Protein AF-A0A939MFM3-F1 (afdb_monomer_lite)

Secondary structure (DSSP, 8-state):
-EEE-TT-EEEE-TT-EEESEEEETT-EEEESSEEES-EEEBSEEEESSEEES-EESSSEEEE-TT-EEESEEE-TT-EEEE-TT-EE--EEE-STT-EEEETTGGG--SEEE---TT-EEEETTS---TTT-EEEEEE-TTSSEEEEEEE-SS-EEEEEEES---GGG-EEEE-SSSSEEEE------PPP-PPP---

Organism: NCBI:txid2823807

Radius of gyration: 17.04 Å; chains: 1; bounding box: 42×27×49 Å

Sequence (199 aa):
MTTVNAGGQQSVYADGTATGTTINAGGVQVDWGAASATIVNGGVQYVYGSATGTTVLSGTQHVQAGGSADDTTIGSGALAFVHAGGTIDDVIFAGPNASLVLAQASAFTGTISGWQDHDSLDLGDILFSDGLTSMAYAQNNDNTGGTLTVSDGTHVATLHLLGQYSAADFALSSDGHGGTLITDPAVAQQAQLAPALHG

InterPro domains:
  IPR012332 Autotransporter, pectate lyase C-like domain superfamily [G3DSA:2.160.20.20] (1-194)
  IPR030930 Adhesin of bacterial autotransporter system [TIGR04415] (2-30)
  IPR030930 Adhesin of bacterial autotransporter system [TIGR04415] (35-59)
  IPR030930 Adhesin of bacterial autotransporter system [TIGR04415] (50-86)

Structure (mmCIF, N/CA/C/O backbone):
data_AF-A0A939MFM3-F1
#
_entry.id   AF-A0A939MFM3-F1
#
loop_
_atom_site.group_PDB
_atom_site.id
_atom_site.type_symbol
_atom_site.label_atom_id
_atom_site.label_alt_id
_atom_site.label_comp_id
_atom_site.label_asym_id
_atom_site.label_entity_id
_atom_site.label_seq_id
_atom_site.pdbx_PDB_ins_code
_atom_site.Cartn_x
_atom_site.Cartn_y
_atom_site.Cartn_z
_atom_site.occupancy
_atom_site.B_iso_or_equiv
_atom_site.auth_seq_id
_atom_site.auth_comp_id
_atom_site.auth_asym_id
_atom_site.auth_atom_id
_atom_site.pdbx_PDB_model_num
ATOM 1 N N . MET A 1 1 ? 5.467 0.197 -23.539 1.00 82.94 1 MET A N 1
ATOM 2 C CA . MET A 1 1 ? 5.136 -1.022 -22.782 1.00 82.94 1 MET A CA 1
ATOM 3 C C . MET A 1 1 ? 6.400 -1.845 -22.643 1.00 82.94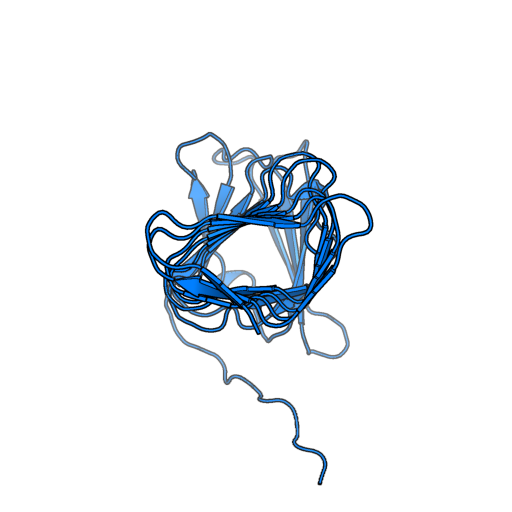 1 MET A C 1
ATOM 5 O O . MET A 1 1 ? 6.948 -2.281 -23.650 1.00 82.94 1 MET A O 1
ATOM 9 N N . THR A 1 2 ? 6.895 -1.963 -21.414 1.00 97.19 2 THR A N 1
ATOM 10 C CA . THR A 1 2 ? 8.103 -2.725 -21.064 1.00 97.19 2 THR A CA 1
ATOM 11 C C . THR A 1 2 ? 7.673 -4.022 -20.393 1.00 97.19 2 THR A C 1
ATOM 13 O O . THR A 1 2 ? 6.701 -4.027 -19.645 1.00 97.19 2 THR A O 1
ATOM 16 N N . THR A 1 3 ? 8.385 -5.121 -20.629 1.00 98.62 3 THR A N 1
ATOM 17 C CA . THR A 1 3 ? 8.160 -6.374 -19.899 1.00 98.62 3 THR A CA 1
ATOM 18 C C . THR A 1 3 ? 9.434 -6.770 -19.175 1.00 98.62 3 THR A C 1
ATOM 20 O O . THR A 1 3 ? 10.478 -6.938 -19.806 1.00 98.62 3 THR A O 1
ATOM 23 N N . VAL A 1 4 ? 9.345 -6.929 -17.857 1.00 98.75 4 VAL A N 1
ATOM 24 C CA . VAL A 1 4 ? 10.452 -7.357 -17.003 1.00 98.75 4 VAL A CA 1
ATOM 25 C C . VAL A 1 4 ? 10.203 -8.802 -16.591 1.00 98.75 4 VAL A C 1
ATOM 27 O O . VAL A 1 4 ? 9.281 -9.094 -15.835 1.00 98.75 4 VAL A O 1
ATOM 30 N N . ASN A 1 5 ? 10.999 -9.718 -17.135 1.00 98.62 5 ASN A N 1
ATOM 31 C CA . ASN A 1 5 ? 10.913 -11.149 -16.839 1.00 98.62 5 ASN A CA 1
ATOM 32 C C . ASN A 1 5 ? 11.892 -11.546 -15.727 1.00 98.62 5 ASN A C 1
ATOM 34 O O . ASN A 1 5 ? 12.682 -10.720 -15.274 1.00 98.62 5 ASN A O 1
ATOM 38 N N . ALA A 1 6 ? 11.861 -12.819 -15.327 1.00 98.56 6 ALA A N 1
ATOM 39 C CA . ALA A 1 6 ? 12.751 -13.387 -14.320 1.00 98.56 6 ALA A CA 1
ATOM 40 C C . ALA A 1 6 ? 14.224 -12.971 -14.507 1.00 98.56 6 ALA A C 1
ATOM 42 O O . ALA A 1 6 ? 14.798 -13.154 -15.582 1.00 98.56 6 ALA A O 1
ATOM 43 N N . GLY A 1 7 ? 14.823 -12.409 -13.453 1.00 98.12 7 GLY A N 1
ATOM 44 C CA . GLY A 1 7 ? 16.205 -11.914 -13.445 1.00 98.12 7 GLY A CA 1
ATOM 45 C C . GLY A 1 7 ? 16.406 -10.554 -14.123 1.00 98.12 7 GLY A C 1
ATOM 46 O O . GLY A 1 7 ? 17.505 -10.006 -14.078 1.00 98.12 7 GLY A O 1
ATOM 47 N N . GLY A 1 8 ? 15.366 -10.000 -14.744 1.00 98.69 8 GLY A N 1
ATOM 48 C CA . GLY A 1 8 ? 15.366 -8.654 -15.295 1.00 98.69 8 GLY A CA 1
ATOM 49 C C . GLY A 1 8 ? 15.094 -7.600 -14.226 1.00 98.69 8 GLY A C 1
ATOM 50 O O . GLY A 1 8 ? 14.320 -7.821 -13.294 1.00 98.69 8 GLY A O 1
ATOM 51 N N . GLN A 1 9 ? 15.689 -6.425 -14.417 1.00 98.75 9 GLN A N 1
ATOM 52 C CA . GLN A 1 9 ? 15.403 -5.238 -13.623 1.00 98.75 9 GLN A CA 1
ATOM 53 C C . GLN A 1 9 ? 15.159 -4.036 -14.538 1.00 98.75 9 GLN A C 1
ATOM 55 O O . GLN A 1 9 ? 15.962 -3.766 -15.433 1.00 98.75 9 GLN A O 1
ATOM 60 N N . GLN A 1 10 ? 14.085 -3.290 -14.286 1.00 98.75 10 GLN A N 1
ATOM 61 C CA . GLN A 1 10 ? 13.906 -1.937 -14.809 1.00 98.75 10 GLN A CA 1
ATOM 62 C C . GLN A 1 10 ? 14.176 -0.927 -13.691 1.00 98.75 10 GLN A C 1
ATOM 64 O O . GLN A 1 10 ? 13.544 -0.979 -12.643 1.00 98.75 10 GLN A O 1
ATOM 69 N N . SER A 1 11 ? 15.087 0.014 -13.929 1.00 98.69 11 SER A N 1
ATOM 70 C CA . SER A 1 11 ? 15.320 1.155 -13.038 1.00 98.69 11 SER A CA 1
ATOM 71 C C . SER A 1 11 ? 14.760 2.420 -13.681 1.00 98.69 11 SER A C 1
ATOM 73 O O . SER A 1 11 ? 15.229 2.825 -14.746 1.00 98.69 11 SER A O 1
ATOM 75 N N . VAL A 1 12 ? 13.776 3.049 -13.045 1.00 98.69 12 VAL A N 1
ATOM 76 C CA . VAL A 1 12 ? 13.248 4.362 -13.430 1.00 98.69 12 VAL A CA 1
ATOM 77 C C . VAL A 1 12 ? 13.911 5.392 -12.528 1.00 98.69 12 VAL A C 1
ATOM 79 O O . VAL A 1 12 ? 13.536 5.557 -11.372 1.00 98.69 12 VAL A O 1
ATOM 82 N N . TYR A 1 13 ? 14.964 6.035 -13.026 1.00 98.44 13 TYR A N 1
ATOM 83 C CA . TYR A 1 13 ? 15.698 7.048 -12.264 1.00 98.44 13 TYR A CA 1
ATOM 84 C C . TYR A 1 13 ? 14.868 8.320 -12.051 1.00 98.44 13 TYR A C 1
ATOM 86 O O . TYR A 1 13 ? 13.839 8.502 -12.699 1.00 98.44 13 TYR A O 1
ATOM 94 N N . ALA A 1 14 ? 15.335 9.194 -11.153 1.00 96.81 14 ALA A N 1
ATOM 95 C CA . ALA A 1 14 ? 14.746 10.514 -10.934 1.00 96.81 14 ALA A CA 1
ATOM 96 C C . ALA A 1 14 ? 14.523 11.250 -12.269 1.00 96.81 14 ALA A C 1
ATOM 98 O O . ALA A 1 14 ? 15.325 11.113 -13.196 1.00 96.81 14 ALA A O 1
ATOM 99 N N . ASP A 1 15 ? 13.402 11.966 -12.370 1.00 95.88 15 ASP A N 1
ATOM 100 C CA . ASP A 1 15 ? 12.884 12.615 -13.589 1.00 95.88 15 ASP A CA 1
ATOM 101 C C . ASP A 1 15 ? 12.526 11.664 -14.752 1.00 95.88 15 ASP A C 1
ATOM 103 O O . ASP A 1 15 ? 11.997 12.091 -15.779 1.00 95.88 15 ASP A O 1
ATOM 107 N N . GLY A 1 16 ? 12.774 10.361 -14.604 1.00 98.31 16 GLY A N 1
ATOM 108 C CA . GLY A 1 16 ? 12.349 9.330 -15.538 1.00 98.31 16 GLY A CA 1
ATOM 109 C C . GLY A 1 16 ? 10.863 9.000 -15.406 1.00 98.31 16 GLY A C 1
ATOM 110 O O . GLY A 1 16 ? 10.253 9.164 -14.348 1.00 98.31 16 GLY A O 1
ATOM 111 N N . THR A 1 17 ? 10.279 8.487 -16.491 1.00 98.44 17 THR A N 1
ATOM 112 C CA . THR A 1 17 ? 8.897 7.995 -16.504 1.00 98.44 17 THR A CA 1
ATOM 113 C C . THR A 1 17 ? 8.810 6.623 -17.162 1.00 98.44 17 THR A C 1
ATOM 115 O O . THR A 1 17 ? 9.307 6.431 -18.274 1.00 98.44 17 THR A O 1
ATOM 118 N N . ALA A 1 18 ? 8.151 5.677 -16.495 1.00 98.62 18 ALA A N 1
ATOM 119 C CA . ALA A 1 18 ? 7.722 4.411 -17.080 1.00 98.62 18 ALA A CA 1
ATOM 120 C C . ALA A 1 18 ? 6.192 4.345 -17.156 1.00 98.62 18 ALA A C 1
ATOM 122 O O 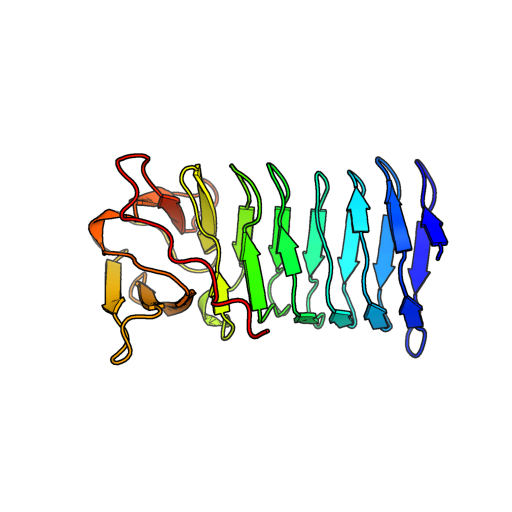. ALA A 1 18 ? 5.490 4.730 -16.222 1.00 98.62 18 ALA A O 1
ATOM 123 N N . THR A 1 19 ? 5.673 3.824 -18.267 1.00 98.56 19 THR A N 1
ATOM 124 C CA . THR A 1 19 ? 4.230 3.668 -18.477 1.00 98.56 19 THR A CA 1
ATOM 125 C C . THR A 1 19 ? 3.926 2.292 -19.044 1.00 98.56 19 THR A C 1
ATOM 127 O O . THR A 1 19 ? 4.516 1.876 -20.052 1.00 98.56 19 THR A O 1
ATOM 130 N N . GLY A 1 20 ? 2.981 1.595 -18.413 1.00 98.31 20 GLY A N 1
ATOM 131 C CA . GLY A 1 20 ? 2.530 0.282 -18.859 1.00 98.31 20 GLY A CA 1
ATOM 132 C C . GLY A 1 20 ? 3.639 -0.763 -18.784 1.00 98.31 20 GLY A C 1
ATOM 133 O O . GLY A 1 20 ? 3.859 -1.488 -19.758 1.00 98.31 20 GLY A O 1
ATOM 134 N N . THR A 1 21 ? 4.411 -0.791 -17.693 1.00 98.81 21 THR A N 1
ATOM 135 C CA . THR A 1 21 ? 5.345 -1.897 -17.461 1.00 98.81 21 THR A CA 1
ATOM 136 C C . THR A 1 21 ? 4.583 -3.112 -16.946 1.00 98.81 21 THR A C 1
ATOM 138 O O . THR A 1 21 ? 3.773 -3.002 -16.035 1.00 98.81 21 THR A O 1
ATOM 141 N N . THR A 1 22 ? 4.879 -4.291 -17.486 1.00 98.81 22 THR A N 1
ATOM 142 C CA . THR A 1 22 ? 4.482 -5.573 -16.898 1.00 98.81 22 THR A CA 1
ATOM 143 C C . THR A 1 22 ? 5.689 -6.226 -16.235 1.00 98.81 22 THR A C 1
ATOM 145 O O . THR A 1 22 ? 6.680 -6.526 -16.903 1.00 98.81 22 THR A O 1
ATOM 148 N N . ILE A 1 23 ? 5.600 -6.471 -14.932 1.00 98.88 23 ILE A N 1
ATOM 149 C CA . ILE A 1 23 ? 6.633 -7.127 -14.131 1.00 98.88 23 ILE A CA 1
ATOM 150 C C . ILE A 1 23 ? 6.178 -8.560 -13.863 1.00 98.88 23 ILE A C 1
ATOM 152 O O . ILE A 1 23 ? 5.289 -8.795 -13.047 1.00 98.88 23 ILE A O 1
ATOM 156 N N . ASN A 1 24 ? 6.759 -9.521 -14.572 1.00 98.75 24 ASN A N 1
ATOM 157 C CA . ASN A 1 24 ? 6.443 -10.936 -14.398 1.00 98.75 24 ASN A CA 1
ATOM 158 C C . ASN A 1 24 ? 7.211 -11.536 -13.212 1.00 98.75 24 ASN A C 1
ATOM 160 O O . ASN A 1 24 ? 8.148 -10.930 -12.691 1.00 98.75 24 ASN A O 1
ATOM 164 N N . ALA A 1 25 ? 6.845 -12.758 -12.822 1.00 98.69 25 ALA A N 1
ATOM 165 C CA . ALA A 1 25 ? 7.508 -13.508 -11.761 1.00 98.69 25 ALA A CA 1
ATOM 166 C C . ALA A 1 25 ? 9.044 -13.492 -11.875 1.00 98.69 25 ALA A C 1
ATOM 168 O O . ALA A 1 25 ? 9.618 -13.819 -12.917 1.00 98.69 25 ALA A O 1
ATOM 169 N N . GLY A 1 26 ? 9.699 -13.090 -10.782 1.00 98.25 26 GLY A N 1
ATOM 170 C CA . GLY A 1 26 ? 11.154 -12.931 -10.687 1.00 98.25 26 GLY A CA 1
ATOM 171 C C . GLY A 1 26 ? 11.729 -11.675 -11.360 1.00 98.25 26 GLY A C 1
ATOM 172 O O . GLY A 1 26 ? 12.948 -11.512 -11.363 1.00 98.25 26 GLY A O 1
ATOM 173 N N . GLY A 1 27 ? 10.895 -10.831 -11.969 1.00 98.88 27 GLY A N 1
ATOM 174 C CA . GLY A 1 27 ? 11.270 -9.510 -12.466 1.00 98.88 27 GLY A CA 1
ATOM 175 C C . GLY A 1 27 ? 11.126 -8.437 -11.387 1.00 98.88 27 GLY A C 1
ATOM 176 O O . GLY A 1 27 ? 10.313 -8.572 -10.467 1.00 98.88 27 GLY A O 1
ATOM 177 N N . VAL A 1 28 ? 11.904 -7.362 -11.516 1.00 98.94 28 VAL A N 1
ATOM 178 C CA . VAL A 1 28 ? 11.903 -6.242 -10.564 1.00 98.94 28 VAL A CA 1
ATOM 179 C C . VAL A 1 28 ? 11.815 -4.901 -11.288 1.00 98.94 28 VAL A C 1
ATOM 181 O O . VAL A 1 28 ? 12.522 -4.663 -12.266 1.00 98.94 28 VAL A O 1
ATOM 184 N N . GLN A 1 29 ? 10.996 -3.990 -10.778 1.00 98.88 29 GLN A N 1
ATOM 185 C CA . GLN A 1 29 ? 11.041 -2.574 -11.142 1.00 98.88 29 GLN A CA 1
ATOM 186 C C . GLN A 1 29 ? 11.384 -1.735 -9.913 1.00 98.88 29 GLN A C 1
ATOM 188 O O . GLN A 1 29 ? 10.874 -1.998 -8.825 1.00 98.88 29 GLN A O 1
ATOM 193 N N . VAL A 1 30 ? 12.247 -0.735 -10.086 1.00 98.88 30 VAL A N 1
ATOM 194 C CA . VAL A 1 30 ? 12.594 0.235 -9.043 1.00 98.88 30 VAL A CA 1
ATOM 195 C C . VAL A 1 30 ? 12.349 1.646 -9.558 1.00 98.88 30 VAL A C 1
ATOM 197 O O . VAL A 1 30 ? 12.988 2.076 -10.520 1.00 98.88 30 VAL A O 1
ATOM 200 N N . ASP A 1 31 ? 11.445 2.359 -8.896 1.00 98.81 31 ASP A N 1
ATOM 201 C CA . ASP A 1 31 ? 10.937 3.661 -9.305 1.00 98.81 31 ASP A CA 1
ATOM 202 C C . ASP A 1 31 ? 11.470 4.755 -8.381 1.00 98.81 31 ASP A C 1
ATOM 204 O O . ASP A 1 31 ? 10.893 5.016 -7.333 1.00 98.81 31 ASP A O 1
ATOM 208 N N . TRP A 1 32 ? 12.576 5.403 -8.753 1.00 98.75 32 TRP A N 1
ATOM 209 C CA . TRP A 1 32 ? 12.999 6.685 -8.166 1.00 98.75 32 TRP A CA 1
ATOM 210 C C . TRP A 1 32 ? 12.356 7.886 -8.874 1.00 98.75 32 TRP A C 1
ATOM 212 O O . TRP A 1 32 ? 12.294 8.972 -8.305 1.00 98.75 32 TRP A O 1
ATOM 222 N N . GLY A 1 33 ? 11.922 7.700 -10.123 1.00 98.69 33 GLY A N 1
ATOM 223 C CA . GLY A 1 33 ? 11.088 8.635 -10.877 1.00 98.69 33 GLY A CA 1
ATOM 224 C C . GLY A 1 33 ? 9.601 8.294 -10.762 1.00 98.69 33 GLY A C 1
ATOM 225 O O . GLY A 1 33 ? 9.137 7.863 -9.707 1.00 98.69 33 GLY A O 1
ATOM 226 N N . ALA A 1 34 ? 8.867 8.474 -11.860 1.00 98.75 34 ALA A N 1
ATOM 227 C CA . ALA A 1 34 ? 7.434 8.199 -11.934 1.00 98.75 34 ALA A CA 1
ATOM 228 C C . ALA A 1 34 ? 7.131 6.906 -12.708 1.00 98.75 34 ALA A C 1
ATOM 230 O O . ALA A 1 34 ? 7.631 6.694 -13.816 1.00 98.75 34 ALA A O 1
ATOM 231 N N . ALA A 1 35 ? 6.247 6.071 -12.174 1.00 98.88 35 ALA A N 1
ATOM 232 C CA . ALA A 1 35 ? 5.663 4.932 -12.872 1.00 98.88 35 ALA A CA 1
ATOM 233 C C . ALA A 1 35 ? 4.144 5.083 -12.984 1.00 98.88 35 ALA A C 1
ATOM 235 O O . ALA A 1 35 ? 3.491 5.622 -12.097 1.00 98.88 35 ALA A O 1
ATOM 236 N N . SER A 1 36 ? 3.570 4.604 -14.084 1.00 98.69 36 SER A N 1
ATOM 237 C CA . SER A 1 36 ? 2.126 4.659 -14.325 1.00 98.69 36 SER A CA 1
ATOM 238 C C . SER A 1 36 ? 1.632 3.383 -14.992 1.00 98.69 36 SER A C 1
ATOM 240 O O . SER A 1 36 ? 2.304 2.833 -15.874 1.00 98.69 36 SER A O 1
ATOM 242 N N . ALA A 1 37 ? 0.445 2.925 -14.594 1.00 98.62 37 ALA A N 1
ATOM 243 C CA . ALA A 1 37 ? -0.200 1.734 -15.149 1.00 98.62 37 ALA A CA 1
ATOM 244 C C . ALA A 1 37 ? 0.706 0.483 -15.111 1.00 98.62 37 ALA A C 1
ATOM 246 O O . ALA A 1 37 ? 0.749 -0.304 -16.061 1.00 98.62 37 ALA A O 1
ATOM 247 N N . THR A 1 38 ? 1.490 0.326 -14.040 1.00 98.88 38 THR A N 1
ATOM 248 C CA . THR A 1 38 ? 2.339 -0.854 -13.838 1.00 98.88 38 THR A CA 1
ATOM 249 C C . THR A 1 38 ? 1.470 -2.063 -13.495 1.00 98.88 38 THR A C 1
ATOM 251 O O . THR A 1 38 ? 0.598 -1.984 -12.636 1.00 98.88 38 THR A O 1
ATOM 254 N N . ILE A 1 39 ? 1.736 -3.206 -14.125 1.00 98.88 39 ILE A N 1
ATOM 255 C CA . ILE A 1 39 ? 1.121 -4.495 -13.802 1.00 98.88 39 ILE A CA 1
ATOM 256 C C . ILE A 1 39 ? 2.171 -5.372 -13.122 1.00 98.88 39 ILE A C 1
ATOM 258 O O . ILE A 1 39 ? 3.149 -5.775 -13.755 1.00 98.88 39 ILE A O 1
ATOM 262 N N . VAL A 1 40 ? 1.958 -5.709 -11.852 1.00 98.88 40 VAL A N 1
ATOM 263 C CA . VAL A 1 40 ? 2.837 -6.587 -11.069 1.00 98.88 40 VAL A CA 1
ATOM 264 C C . VAL A 1 40 ? 2.268 -8.011 -11.071 1.00 98.88 40 VAL A C 1
ATOM 266 O O . VAL A 1 40 ? 1.440 -8.387 -10.241 1.00 98.88 40 VAL A O 1
ATOM 269 N N . ASN A 1 41 ? 2.701 -8.819 -12.035 1.00 98.44 41 ASN A N 1
ATOM 270 C CA . ASN A 1 41 ? 2.236 -10.186 -12.278 1.00 98.44 41 ASN A CA 1
ATOM 271 C C . ASN A 1 41 ? 3.219 -11.226 -11.706 1.00 98.44 41 ASN A C 1
ATOM 273 O O . ASN A 1 41 ? 3.947 -11.900 -12.439 1.00 98.44 41 ASN A O 1
ATOM 277 N N . GLY A 1 42 ? 3.294 -11.299 -10.376 1.00 98.19 42 GLY A N 1
ATOM 278 C CA . GLY A 1 42 ? 4.205 -12.191 -9.646 1.00 98.19 42 GLY A CA 1
ATOM 279 C C . GLY A 1 42 ? 5.609 -11.624 -9.425 1.00 98.19 42 GLY A C 1
ATOM 280 O O . GLY A 1 42 ? 6.428 -12.255 -8.759 1.00 98.19 42 GLY A O 1
ATOM 281 N N . GLY A 1 43 ? 5.913 -10.463 -10.011 1.00 98.75 43 GLY A N 1
ATOM 282 C CA . GLY A 1 43 ? 7.156 -9.729 -9.782 1.00 98.75 43 GLY A CA 1
ATOM 283 C C . GLY A 1 43 ? 7.092 -8.793 -8.575 1.00 98.75 43 GLY A C 1
ATOM 284 O O . GLY A 1 43 ? 6.191 -8.887 -7.738 1.00 98.75 43 GLY A O 1
ATOM 285 N N . VAL A 1 44 ? 8.045 -7.860 -8.513 1.00 98.94 44 VAL A N 1
ATOM 286 C CA . VAL A 1 44 ? 8.123 -6.855 -7.443 1.00 98.94 44 VAL A CA 1
ATOM 287 C C . VAL A 1 44 ? 8.308 -5.453 -8.015 1.00 98.94 44 VAL A C 1
ATOM 289 O O . VAL A 1 44 ? 9.169 -5.234 -8.868 1.00 98.94 44 VAL A O 1
ATOM 292 N N . GLN A 1 45 ? 7.531 -4.497 -7.511 1.00 98.94 45 GLN A N 1
ATOM 293 C CA . GLN A 1 45 ? 7.743 -3.068 -7.730 1.00 98.94 45 GLN A CA 1
ATOM 294 C C . GLN A 1 45 ? 8.219 -2.414 -6.427 1.00 98.94 45 GLN A C 1
ATOM 296 O O . GLN A 1 45 ? 7.571 -2.565 -5.394 1.00 98.94 45 GLN A O 1
ATOM 301 N N . TYR A 1 46 ? 9.317 -1.660 -6.475 1.00 98.94 46 TYR A N 1
ATOM 302 C CA . TYR A 1 46 ? 9.780 -0.796 -5.387 1.00 98.94 46 TYR A CA 1
ATOM 303 C C . TYR A 1 46 ? 9.570 0.668 -5.764 1.00 98.94 46 TYR A C 1
ATOM 305 O O . TYR A 1 46 ? 10.191 1.150 -6.708 1.00 98.94 46 TYR A O 1
ATOM 313 N N . VAL A 1 47 ? 8.738 1.383 -5.012 1.00 98.94 47 VAL A N 1
ATOM 314 C CA . VAL A 1 47 ? 8.387 2.784 -5.264 1.00 98.94 47 VAL A CA 1
ATOM 315 C C . VAL A 1 47 ? 9.117 3.678 -4.265 1.00 98.94 47 VAL A C 1
ATOM 317 O O . VAL A 1 47 ? 8.766 3.705 -3.090 1.00 98.94 47 VAL A O 1
ATOM 320 N N . TYR A 1 48 ? 10.139 4.394 -4.731 1.00 98.81 48 TYR A N 1
ATOM 321 C CA . TYR A 1 48 ? 10.859 5.437 -3.985 1.00 98.81 48 TYR A CA 1
ATOM 322 C C . TYR A 1 48 ? 10.446 6.856 -4.412 1.00 98.81 48 TYR A C 1
ATOM 324 O O . TYR A 1 48 ? 10.612 7.792 -3.638 1.00 98.81 48 TYR A O 1
ATOM 332 N N . GLY A 1 49 ? 9.963 7.012 -5.647 1.00 98.81 49 GLY A N 1
ATOM 333 C CA . GLY A 1 49 ? 9.385 8.230 -6.209 1.00 98.81 49 GLY A CA 1
ATOM 334 C C . GLY A 1 49 ? 7.862 8.149 -6.199 1.00 98.81 49 GLY A C 1
ATOM 335 O O . GLY A 1 49 ? 7.254 8.136 -5.131 1.00 98.81 49 GLY A O 1
ATOM 336 N N . SER A 1 50 ? 7.236 8.064 -7.375 1.00 98.81 50 SER A N 1
ATOM 337 C CA . SER A 1 50 ? 5.779 7.937 -7.487 1.00 98.81 50 SER A CA 1
ATOM 338 C C . SER A 1 50 ? 5.330 6.769 -8.362 1.00 98.81 50 SER A C 1
ATOM 340 O O . SER A 1 50 ? 5.969 6.441 -9.364 1.00 98.81 50 SER A O 1
ATOM 342 N N . ALA A 1 51 ? 4.201 6.158 -8.006 1.00 98.88 51 ALA A N 1
ATOM 343 C CA . ALA A 1 51 ? 3.521 5.162 -8.824 1.00 98.88 51 ALA A CA 1
ATOM 344 C C . ALA A 1 51 ? 2.012 5.427 -8.854 1.00 98.88 51 ALA A C 1
ATOM 346 O O . ALA A 1 51 ? 1.393 5.510 -7.802 1.00 98.88 51 ALA A O 1
ATOM 347 N N . THR A 1 52 ? 1.413 5.518 -10.042 1.00 98.88 52 THR A N 1
ATOM 348 C CA . THR A 1 52 ? -0.037 5.721 -10.196 1.00 98.88 52 THR A CA 1
ATOM 349 C C . THR A 1 52 ? -0.690 4.578 -10.971 1.00 98.88 52 THR A C 1
ATOM 351 O O . THR A 1 52 ? -0.135 4.077 -11.958 1.00 98.88 52 THR A O 1
ATOM 354 N N . GLY A 1 53 ? -1.869 4.135 -10.535 1.00 98.69 53 GLY A N 1
ATOM 355 C CA . GLY A 1 53 ? -2.644 3.106 -11.232 1.00 98.69 53 GLY A CA 1
ATOM 356 C C . GLY A 1 53 ? -1.942 1.747 -11.274 1.00 98.69 53 GLY A C 1
ATOM 357 O O . GLY A 1 53 ? -1.977 1.059 -12.299 1.00 98.69 53 GLY A O 1
ATOM 358 N N . THR A 1 54 ? -1.215 1.378 -10.215 1.00 98.88 54 THR A N 1
ATOM 359 C CA . THR A 1 54 ? -0.539 0.073 -10.176 1.00 98.88 54 THR A CA 1
ATOM 360 C C . THR A 1 54 ? -1.560 -1.032 -9.941 1.00 98.88 54 THR A C 1
ATOM 362 O O . THR A 1 54 ? -2.326 -0.987 -8.989 1.00 98.88 54 THR A O 1
ATOM 365 N N . THR A 1 55 ? -1.537 -2.074 -10.770 1.00 98.88 55 THR A N 1
ATOM 366 C CA . THR A 1 55 ? -2.314 -3.301 -10.555 1.00 98.88 55 THR A CA 1
ATOM 367 C C . THR A 1 55 ? -1.390 -4.426 -10.097 1.00 98.88 55 THR A C 1
ATOM 369 O O . THR A 1 55 ? -0.561 -4.912 -10.869 1.00 98.88 55 THR A O 1
ATOM 372 N N . VAL A 1 56 ? -1.533 -4.875 -8.852 1.00 98.81 56 VAL A N 1
ATOM 373 C CA . VAL A 1 56 ? -0.780 -5.996 -8.279 1.00 98.81 56 VAL A CA 1
ATOM 374 C C . VAL A 1 56 ? -1.623 -7.263 -8.390 1.00 98.81 56 VAL A C 1
ATOM 376 O O . VAL A 1 56 ? -2.640 -7.372 -7.728 1.00 98.81 56 VAL A O 1
ATOM 379 N N . LEU A 1 57 ? -1.240 -8.227 -9.232 1.00 96.44 57 LEU A N 1
ATOM 380 C CA . LEU A 1 57 ? -2.047 -9.436 -9.469 1.00 96.44 57 LEU A CA 1
ATOM 381 C C . LEU A 1 57 ? -1.672 -10.597 -8.546 1.00 96.44 57 LEU A C 1
ATOM 383 O O . LEU A 1 57 ? -2.534 -11.162 -7.892 1.00 96.44 57 LEU A O 1
ATOM 387 N N . SER A 1 58 ? -0.393 -10.964 -8.523 1.00 93.31 58 SER A N 1
ATOM 388 C CA . SER A 1 58 ? 0.146 -12.097 -7.747 1.00 93.31 58 SER A CA 1
ATOM 389 C C . SER A 1 58 ? 1.548 -11.812 -7.199 1.00 93.31 58 SER A C 1
ATOM 391 O O . SER A 1 58 ? 2.293 -12.724 -6.850 1.00 93.31 58 SER A O 1
ATOM 393 N N . GLY A 1 59 ? 1.940 -10.535 -7.205 1.00 97.88 59 GLY A N 1
ATOM 394 C CA . GLY A 1 59 ? 3.251 -10.063 -6.773 1.00 97.88 59 GLY A CA 1
ATOM 395 C C . GLY A 1 59 ? 3.144 -9.070 -5.626 1.00 97.88 59 GLY A C 1
ATOM 396 O O . GLY A 1 59 ? 2.211 -9.122 -4.822 1.00 97.88 59 GLY A O 1
ATOM 397 N N . THR A 1 60 ? 4.106 -8.152 -5.558 1.00 98.88 60 THR A N 1
ATOM 398 C CA . THR A 1 60 ? 4.167 -7.184 -4.461 1.00 98.88 60 THR A CA 1
ATOM 399 C C . THR A 1 60 ? 4.540 -5.790 -4.940 1.00 98.88 60 THR A C 1
ATOM 401 O O . THR A 1 60 ? 5.507 -5.615 -5.684 1.00 98.88 60 THR A O 1
ATOM 404 N N . GLN A 1 61 ? 3.795 -4.792 -4.471 1.00 98.94 61 GLN A N 1
ATOM 405 C CA . GLN A 1 61 ? 4.222 -3.397 -4.499 1.00 98.94 61 GLN A CA 1
ATOM 406 C C . GLN A 1 61 ? 4.770 -3.024 -3.119 1.00 98.94 61 GLN A C 1
ATOM 408 O O . GLN A 1 61 ? 4.075 -3.149 -2.115 1.00 98.94 61 GLN A O 1
ATOM 413 N N . HIS A 1 62 ? 6.007 -2.541 -3.069 1.00 98.94 62 HIS A N 1
ATOM 414 C CA . HIS A 1 62 ? 6.583 -1.925 -1.882 1.00 98.94 62 HIS A CA 1
ATOM 415 C C . HIS A 1 62 ? 6.679 -0.417 -2.075 1.00 98.94 62 HIS A C 1
ATOM 417 O O . HIS A 1 62 ? 7.489 0.047 -2.878 1.00 98.94 62 HIS A O 1
ATOM 423 N N . VAL A 1 63 ? 5.924 0.344 -1.293 1.00 98.88 63 VAL A N 1
ATOM 424 C CA . VAL A 1 63 ? 6.067 1.799 -1.221 1.00 98.88 63 VAL A CA 1
ATOM 425 C C . VAL A 1 63 ? 7.066 2.124 -0.123 1.00 98.88 63 VAL A C 1
ATOM 427 O O . VAL A 1 63 ? 6.835 1.843 1.051 1.00 98.88 63 VAL A O 1
ATOM 430 N N . GLN A 1 64 ? 8.230 2.618 -0.521 1.00 98.81 64 GLN A N 1
ATOM 431 C CA . GLN A 1 64 ? 9.367 2.865 0.359 1.00 98.81 64 GLN A CA 1
ATOM 432 C C . GLN A 1 64 ? 9.240 4.227 1.048 1.00 98.81 64 GLN A C 1
ATOM 434 O O . GLN A 1 64 ? 8.405 5.049 0.679 1.00 98.81 64 GLN A O 1
ATOM 439 N N . ALA A 1 65 ? 10.097 4.488 2.036 1.00 98.50 65 ALA A N 1
ATOM 440 C CA . ALA A 1 65 ? 10.160 5.794 2.686 1.00 98.50 65 ALA A CA 1
ATOM 441 C C . ALA A 1 65 ? 10.380 6.921 1.657 1.00 98.50 65 ALA A C 1
ATOM 443 O O . ALA A 1 65 ? 11.325 6.864 0.868 1.00 98.50 65 ALA A O 1
ATOM 444 N N . GLY A 1 66 ? 9.517 7.941 1.678 1.00 98.06 66 GLY A N 1
ATOM 445 C CA . GLY A 1 66 ? 9.506 9.047 0.715 1.00 98.06 66 GLY A CA 1
ATOM 446 C C . GLY A 1 66 ? 8.801 8.744 -0.612 1.00 98.06 66 GLY A C 1
ATOM 447 O O . GLY A 1 66 ? 8.569 9.674 -1.382 1.00 98.06 66 GLY A O 1
ATOM 448 N N . GLY A 1 67 ? 8.442 7.483 -0.866 1.00 98.75 67 GLY A N 1
ATOM 449 C CA . GLY A 1 67 ? 7.661 7.078 -2.026 1.00 98.75 67 GLY A CA 1
ATOM 450 C C . GLY A 1 67 ? 6.163 7.297 -1.819 1.00 98.75 67 GLY A C 1
ATOM 451 O O . GLY A 1 67 ? 5.661 7.194 -0.698 1.00 98.75 67 GLY A O 1
ATOM 452 N N . SER A 1 68 ? 5.453 7.556 -2.916 1.00 98.81 68 SER A N 1
ATOM 453 C CA . SER A 1 68 ? 3.996 7.694 -2.931 1.00 98.81 68 SER A CA 1
ATOM 454 C C . SER A 1 68 ? 3.365 6.797 -3.992 1.00 98.81 68 SER A C 1
ATOM 456 O O . SER A 1 68 ? 3.796 6.801 -5.149 1.00 98.81 68 SER A O 1
ATOM 458 N N . ALA A 1 69 ? 2.347 6.035 -3.608 1.00 98.88 69 ALA A N 1
ATOM 459 C CA . ALA A 1 69 ? 1.501 5.298 -4.534 1.00 98.88 69 ALA A CA 1
ATOM 460 C C . ALA A 1 69 ? 0.069 5.834 -4.509 1.00 98.88 69 ALA A C 1
ATOM 462 O O . ALA A 1 69 ? -0.439 6.236 -3.466 1.00 98.88 69 ALA A O 1
ATOM 463 N N . ASP A 1 70 ? -0.571 5.813 -5.668 1.00 98.69 70 ASP A N 1
ATOM 464 C CA . ASP A 1 70 ? -1.945 6.259 -5.852 1.00 98.69 70 ASP A CA 1
ATOM 465 C C . ASP A 1 70 ? -2.671 5.322 -6.825 1.00 98.69 70 ASP A C 1
ATOM 467 O O . ASP A 1 70 ? -2.042 4.749 -7.728 1.00 98.69 70 ASP A O 1
ATOM 471 N N . ASP A 1 71 ? -3.977 5.146 -6.637 1.00 98.44 71 ASP A N 1
ATOM 472 C CA . ASP A 1 71 ? -4.819 4.209 -7.390 1.00 98.44 71 ASP A CA 1
ATOM 473 C C . ASP A 1 71 ? -4.247 2.773 -7.453 1.00 98.44 71 ASP A C 1
ATOM 475 O O . ASP A 1 71 ? -4.158 2.147 -8.520 1.00 98.44 71 ASP A O 1
ATOM 479 N N . THR A 1 72 ? -3.813 2.215 -6.320 1.00 98.88 72 THR A N 1
ATOM 480 C CA . THR A 1 72 ? -3.299 0.838 -6.288 1.00 98.88 72 THR A CA 1
ATOM 481 C C . THR A 1 72 ? -4.447 -0.170 -6.223 1.00 98.88 72 THR A C 1
ATOM 483 O O . THR A 1 72 ? -5.221 -0.216 -5.272 1.00 98.88 72 THR A O 1
ATOM 486 N N . THR A 1 73 ? -4.514 -1.065 -7.207 1.00 98.75 73 THR A N 1
ATOM 487 C CA . THR A 1 73 ? -5.426 -2.216 -7.218 1.00 98.75 73 THR A CA 1
ATOM 488 C C . THR A 1 73 ? -4.688 -3.485 -6.795 1.00 98.75 73 THR A C 1
ATOM 490 O O . THR A 1 73 ? -3.694 -3.857 -7.420 1.00 98.75 73 THR A O 1
ATOM 493 N N . ILE A 1 74 ? -5.181 -4.184 -5.774 1.00 98.56 74 ILE A N 1
ATOM 494 C CA . ILE A 1 74 ? -4.577 -5.392 -5.201 1.00 98.56 74 ILE A CA 1
ATOM 495 C C . ILE A 1 74 ? -5.481 -6.587 -5.512 1.00 98.56 74 ILE A C 1
ATOM 497 O O . ILE A 1 74 ? -6.624 -6.668 -5.071 1.00 98.56 74 ILE A O 1
ATOM 501 N N . GLY A 1 75 ? -4.975 -7.500 -6.330 1.00 97.44 75 GLY A N 1
ATOM 502 C CA . GLY A 1 75 ? -5.648 -8.721 -6.749 1.00 97.44 75 GLY A CA 1
ATOM 503 C C . GLY A 1 75 ? -5.529 -9.858 -5.736 1.00 97.44 75 GLY A C 1
ATOM 504 O O . GLY A 1 75 ? -5.005 -9.711 -4.635 1.00 97.44 75 GLY A O 1
ATOM 505 N N . SER A 1 76 ? -6.017 -11.031 -6.137 1.00 95.06 76 SER A N 1
ATOM 506 C CA . SER A 1 76 ? -6.106 -12.189 -5.247 1.00 95.06 76 SER A CA 1
ATOM 507 C C . SER A 1 76 ? -4.738 -12.676 -4.768 1.00 95.06 76 SER A C 1
ATOM 509 O O . SER A 1 76 ? -3.884 -13.039 -5.578 1.00 95.06 76 SER A O 1
ATOM 511 N N . GLY A 1 77 ? -4.547 -12.724 -3.447 1.00 95.06 77 GLY A N 1
ATOM 512 C CA . GLY A 1 77 ? -3.289 -13.150 -2.827 1.00 95.06 77 GLY A CA 1
ATOM 513 C C . GLY A 1 77 ? -2.120 -12.182 -3.036 1.00 95.06 77 GLY A C 1
ATOM 514 O O . GLY A 1 77 ? -0.982 -12.534 -2.723 1.00 95.06 77 GLY A O 1
ATOM 515 N N . ALA A 1 78 ? -2.366 -11.001 -3.609 1.00 98.19 78 ALA A N 1
ATOM 516 C CA . ALA A 1 78 ? -1.350 -9.983 -3.822 1.00 98.19 78 ALA A CA 1
ATOM 517 C C . ALA A 1 78 ? -1.165 -9.097 -2.588 1.00 98.19 78 ALA A C 1
ATOM 519 O O . ALA A 1 78 ? -2.033 -9.001 -1.721 1.00 98.19 78 ALA A O 1
ATOM 520 N N . LEU A 1 79 ? -0.022 -8.411 -2.552 1.00 98.50 79 LEU A N 1
ATOM 521 C CA . LEU A 1 79 ? 0.370 -7.555 -1.440 1.00 98.50 79 LEU A CA 1
ATOM 522 C C . LEU A 1 79 ? 0.741 -6.150 -1.921 1.00 98.50 79 LEU A C 1
ATOM 524 O O . LEU A 1 79 ? 1.595 -5.988 -2.798 1.00 98.50 79 LEU A O 1
ATOM 528 N N . ALA A 1 80 ? 0.178 -5.134 -1.275 1.00 98.81 80 ALA A N 1
ATOM 529 C CA . ALA A 1 80 ? 0.786 -3.810 -1.209 1.00 98.81 80 ALA A CA 1
ATOM 530 C C . ALA A 1 80 ? 1.334 -3.588 0.203 1.00 98.81 80 ALA A C 1
ATOM 532 O O . ALA A 1 80 ? 0.630 -3.772 1.192 1.00 98.81 80 ALA A O 1
ATOM 533 N N . PHE A 1 81 ? 2.600 -3.200 0.302 1.00 98.81 81 PHE A N 1
ATOM 534 C CA . PHE A 1 81 ? 3.262 -2.935 1.572 1.00 98.81 81 PHE A CA 1
ATOM 535 C C . PHE A 1 81 ? 3.809 -1.513 1.567 1.00 98.81 81 PHE A C 1
ATOM 537 O O . PHE A 1 81 ? 4.727 -1.193 0.805 1.00 98.81 81 PHE A O 1
ATOM 544 N N . VAL A 1 82 ? 3.297 -0.680 2.464 1.00 98.88 82 VAL A N 1
ATOM 545 C CA . VAL A 1 82 ? 3.763 0.688 2.679 1.00 98.88 82 VAL A CA 1
ATOM 546 C C . VAL A 1 82 ? 4.678 0.713 3.891 1.00 98.88 82 VAL A C 1
ATOM 548 O O . VAL A 1 82 ? 4.264 0.464 5.023 1.00 98.88 82 VAL A O 1
ATOM 551 N N . HIS A 1 83 ? 5.953 0.994 3.642 1.00 98.69 83 HIS A N 1
ATOM 552 C CA . HIS A 1 83 ? 6.967 1.123 4.681 1.00 98.69 83 HIS A CA 1
ATOM 553 C C . HIS A 1 83 ? 6.802 2.438 5.442 1.00 98.69 83 HIS A C 1
ATOM 555 O O . HIS A 1 83 ? 6.196 3.391 4.952 1.00 98.69 83 HIS A O 1
ATOM 561 N N . ALA A 1 84 ? 7.389 2.517 6.637 1.00 98.12 84 ALA A N 1
ATOM 562 C CA . ALA A 1 84 ? 7.391 3.751 7.411 1.00 98.12 84 ALA A CA 1
ATOM 563 C C . ALA A 1 84 ? 7.998 4.903 6.585 1.00 98.12 84 ALA A C 1
ATOM 565 O O . ALA A 1 84 ? 9.078 4.779 6.008 1.00 98.12 84 ALA A O 1
ATOM 566 N N . GLY A 1 85 ? 7.277 6.020 6.518 1.00 98.19 85 GLY A N 1
ATOM 567 C CA . GLY A 1 85 ? 7.593 7.195 5.709 1.00 98.19 85 GLY A CA 1
ATOM 568 C C . GLY A 1 85 ? 7.114 7.143 4.254 1.00 98.19 85 GLY A C 1
ATOM 569 O O . GLY A 1 85 ? 7.326 8.124 3.547 1.00 98.19 85 GLY A O 1
ATOM 570 N N . GLY A 1 86 ? 6.525 6.039 3.788 1.00 98.62 86 GLY A N 1
ATOM 571 C CA . GLY A 1 86 ? 5.826 5.966 2.501 1.00 98.62 86 GLY A CA 1
ATOM 572 C C . GLY A 1 86 ? 4.345 6.327 2.637 1.00 98.62 86 GLY A C 1
ATOM 573 O O . GLY A 1 86 ? 3.795 6.287 3.740 1.00 98.62 86 GLY A O 1
ATOM 574 N N . THR A 1 87 ? 3.697 6.661 1.521 1.00 98.69 87 THR A N 1
ATOM 575 C CA . THR A 1 87 ? 2.258 6.973 1.475 1.00 98.69 87 THR A CA 1
ATOM 576 C C . THR A 1 87 ? 1.544 6.187 0.385 1.00 98.69 87 THR A C 1
ATOM 578 O O . THR A 1 87 ? 2.076 6.000 -0.707 1.00 98.69 87 THR A O 1
ATOM 581 N N . ILE A 1 88 ? 0.319 5.762 0.671 1.00 98.69 88 ILE A N 1
ATOM 582 C CA . ILE A 1 88 ? -0.619 5.234 -0.318 1.00 98.69 88 ILE A CA 1
ATOM 583 C C . ILE A 1 88 ? -1.964 5.923 -0.099 1.00 98.69 88 ILE A C 1
ATOM 585 O O . ILE A 1 88 ? -2.356 6.086 1.059 1.00 98.69 88 ILE A O 1
ATOM 589 N N . ASP A 1 89 ? -2.611 6.370 -1.172 1.00 97.19 89 ASP A N 1
ATOM 590 C CA . ASP A 1 89 ? -3.898 7.069 -1.084 1.00 97.19 89 ASP A CA 1
ATOM 591 C C . ASP A 1 89 ? -5.046 6.117 -1.449 1.00 97.19 89 ASP A C 1
ATOM 593 O O . ASP A 1 89 ? -5.504 5.368 -0.584 1.00 97.19 89 ASP A O 1
ATOM 597 N N . ASP A 1 90 ? -5.472 6.070 -2.711 1.00 97.75 90 ASP A N 1
ATOM 598 C CA . ASP A 1 90 ? -6.585 5.215 -3.115 1.00 97.75 90 ASP A CA 1
ATOM 599 C C . ASP A 1 90 ? -6.160 3.755 -3.341 1.00 97.75 90 ASP A C 1
ATOM 601 O O . ASP A 1 90 ? -5.232 3.439 -4.096 1.00 97.75 90 ASP A O 1
ATOM 605 N N . VAL A 1 91 ? -6.865 2.843 -2.666 1.00 98.44 91 VAL A N 1
ATOM 606 C CA . VAL A 1 91 ? -6.641 1.396 -2.719 1.00 98.44 91 VAL A CA 1
ATOM 607 C C . VAL A 1 91 ? -7.929 0.655 -3.065 1.00 98.44 91 VAL A C 1
ATOM 609 O O . VAL A 1 91 ? -9.002 0.897 -2.508 1.00 98.44 91 VAL A O 1
ATOM 612 N N . ILE A 1 92 ? -7.809 -0.316 -3.969 1.00 97.62 92 ILE A N 1
ATOM 613 C CA . ILE A 1 92 ? -8.899 -1.207 -4.368 1.00 97.62 92 ILE A CA 1
ATOM 614 C C . ILE A 1 92 ? -8.479 -2.651 -4.104 1.00 97.62 92 ILE A C 1
ATOM 616 O O . ILE A 1 92 ? 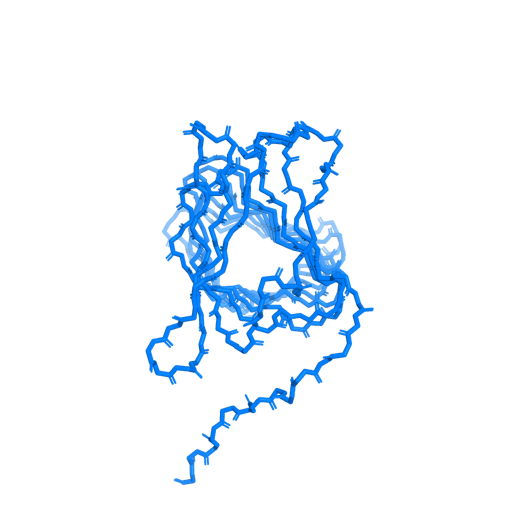-7.555 -3.153 -4.744 1.00 97.62 92 ILE A O 1
ATOM 620 N N . PHE A 1 93 ? -9.188 -3.350 -3.224 1.00 96.31 93 PHE A N 1
ATOM 621 C CA . PHE A 1 93 ? -9.136 -4.808 -3.169 1.00 96.31 93 PHE A CA 1
ATOM 622 C C . PHE A 1 93 ? -10.003 -5.382 -4.300 1.00 96.31 93 PHE A C 1
ATOM 624 O O . PHE A 1 93 ? -11.187 -5.073 -4.426 1.00 96.31 93 PHE A O 1
ATOM 631 N N . ALA A 1 94 ? -9.393 -6.169 -5.187 1.00 94.38 94 ALA A N 1
ATOM 632 C CA . ALA A 1 94 ? -10.000 -6.648 -6.433 1.00 94.38 94 ALA A CA 1
ATOM 633 C C . ALA A 1 94 ? -9.984 -8.180 -6.574 1.00 94.38 94 ALA A C 1
ATOM 635 O O . ALA A 1 94 ? -10.265 -8.719 -7.648 1.00 94.38 94 ALA A O 1
ATOM 636 N N . GLY A 1 95 ? -9.647 -8.903 -5.510 1.00 88.38 95 GLY A N 1
ATOM 637 C CA . GLY A 1 95 ? -9.712 -10.357 -5.465 1.00 88.38 95 GLY A CA 1
ATOM 638 C C . GLY A 1 95 ? -9.498 -10.873 -4.046 1.00 88.38 95 GLY A C 1
ATOM 639 O O . GLY A 1 95 ? -8.937 -10.151 -3.236 1.00 88.38 95 GLY A O 1
ATOM 640 N N . PRO A 1 96 ? -9.904 -12.118 -3.751 1.00 90.31 96 PRO A N 1
ATOM 641 C CA . PRO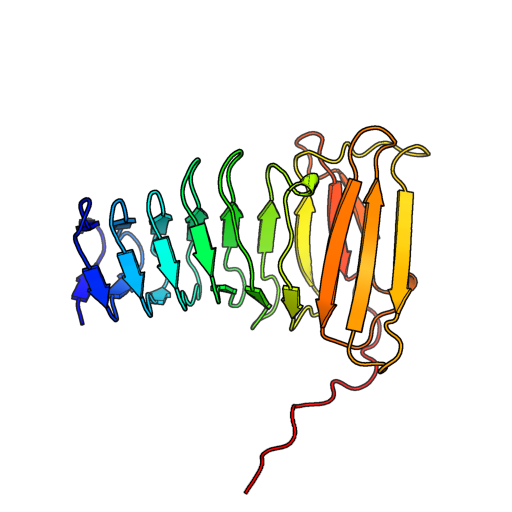 A 1 96 ? -9.893 -12.631 -2.387 1.00 90.31 96 PRO A CA 1
ATOM 642 C C . PRO A 1 96 ? -8.471 -12.800 -1.854 1.00 90.31 96 PRO A C 1
ATOM 644 O O . PRO A 1 96 ? -7.575 -13.230 -2.596 1.00 90.31 96 PRO A O 1
ATOM 647 N N . ASN A 1 97 ? -8.306 -12.601 -0.549 1.00 91.44 97 ASN A N 1
ATOM 648 C CA . ASN A 1 97 ? -7.019 -12.650 0.149 1.00 91.44 97 ASN A CA 1
ATOM 649 C C . ASN A 1 97 ? -6.050 -11.562 -0.334 1.00 91.44 97 ASN A C 1
ATOM 651 O O . ASN A 1 97 ? -4.842 -11.796 -0.393 1.00 91.44 97 ASN A O 1
ATOM 655 N N . ALA A 1 98 ? -6.562 -10.407 -0.759 1.00 95.12 98 ALA A N 1
ATOM 656 C CA . ALA A 1 98 ? -5.724 -9.243 -0.988 1.00 95.12 98 ALA A CA 1
ATOM 657 C C . ALA A 1 98 ? -5.225 -8.701 0.358 1.00 95.12 98 ALA A C 1
ATOM 659 O O . ALA A 1 98 ? -5.959 -8.693 1.347 1.00 95.12 98 ALA A O 1
ATOM 660 N N . SER A 1 99 ? -3.976 -8.244 0.402 1.00 97.06 99 SER A N 1
ATOM 661 C CA . SER A 1 99 ? -3.380 -7.708 1.625 1.00 97.06 99 SER A CA 1
ATOM 662 C C . SER A 1 99 ? -2.830 -6.308 1.408 1.00 97.06 99 SER A C 1
ATOM 664 O O . SER A 1 99 ? -2.032 -6.073 0.495 1.00 97.06 99 SER A O 1
ATOM 666 N N . LEU A 1 100 ? -3.206 -5.392 2.294 1.00 98.31 100 LEU A N 1
ATOM 667 C CA . LEU A 1 100 ? -2.548 -4.102 2.458 1.00 98.31 100 LEU A CA 1
ATOM 668 C C . LEU A 1 100 ? -1.843 -4.084 3.815 1.00 98.31 100 LEU A C 1
ATOM 670 O O . LEU A 1 100 ? -2.456 -4.349 4.843 1.00 98.31 100 LEU A O 1
ATOM 674 N N . VAL A 1 101 ? -0.555 -3.755 3.823 1.00 98.69 101 VAL A N 1
ATOM 675 C CA . VAL A 1 101 ? 0.219 -3.561 5.053 1.00 98.69 101 VAL A CA 1
ATOM 676 C C . VAL A 1 101 ? 0.645 -2.106 5.141 1.00 98.69 101 VAL A C 1
ATOM 678 O O . VAL A 1 101 ? 1.293 -1.586 4.230 1.00 98.69 101 VAL A O 1
ATOM 681 N N . LEU A 1 102 ? 0.302 -1.458 6.249 1.00 98.69 102 LEU A N 1
ATOM 682 C CA . LEU A 1 102 ? 0.654 -0.082 6.559 1.00 98.69 102 LEU A CA 1
ATOM 683 C C . LEU A 1 102 ? 1.560 -0.080 7.788 1.00 98.69 102 LEU A C 1
ATOM 685 O O . LEU A 1 102 ? 1.093 -0.196 8.916 1.00 98.69 102 LEU A O 1
ATOM 689 N N . ALA A 1 103 ? 2.866 0.105 7.590 1.00 98.56 103 ALA A N 1
ATOM 690 C CA . ALA A 1 103 ? 3.799 0.204 8.713 1.00 98.56 103 ALA A CA 1
ATOM 691 C C . ALA A 1 103 ? 3.545 1.442 9.599 1.00 98.56 103 ALA A C 1
ATOM 693 O O . ALA A 1 103 ? 3.994 1.472 10.739 1.00 98.56 103 ALA A O 1
ATOM 694 N N . GLN A 1 104 ? 2.864 2.464 9.067 1.00 97.94 104 GLN A N 1
ATOM 695 C CA . GLN A 1 104 ? 2.383 3.636 9.806 1.00 97.94 104 GLN A CA 1
ATOM 696 C C . GLN A 1 104 ? 0.938 3.957 9.402 1.00 97.94 104 GLN A C 1
ATOM 698 O O . GLN A 1 104 ? 0.684 4.900 8.646 1.00 97.94 104 GLN A O 1
ATOM 703 N N . ALA A 1 105 ? -0.014 3.153 9.858 1.00 98.31 105 ALA A N 1
ATOM 704 C CA . ALA A 1 105 ? -1.424 3.330 9.554 1.00 98.31 105 ALA A CA 1
ATOM 705 C C . ALA A 1 105 ? -1.998 4.651 10.079 1.00 98.31 105 ALA A C 1
ATOM 707 O O . ALA A 1 105 ? -2.953 5.163 9.496 1.00 98.31 105 ALA A O 1
ATOM 708 N N . SER A 1 106 ? -1.412 5.257 11.119 1.00 97.38 106 SER A N 1
ATOM 709 C CA . SER A 1 106 ? -1.864 6.571 11.594 1.00 97.38 106 SER A CA 1
ATOM 710 C C . SER A 1 106 ? -1.624 7.708 10.592 1.00 97.38 106 SER A C 1
ATOM 712 O O . SER A 1 106 ? -2.153 8.803 10.769 1.00 97.38 106 SER A O 1
ATOM 714 N N . ALA A 1 107 ? -0.792 7.478 9.570 1.00 96.00 107 ALA A N 1
ATOM 715 C CA . ALA A 1 107 ? -0.507 8.432 8.500 1.00 96.00 107 ALA A CA 1
ATOM 716 C C . ALA A 1 107 ? -1.354 8.204 7.234 1.00 96.00 107 ALA A C 1
ATOM 718 O O . ALA A 1 107 ? -1.222 8.969 6.281 1.00 96.00 107 ALA A O 1
ATOM 719 N N . PHE A 1 108 ? -2.193 7.165 7.200 1.00 97.44 108 PHE A N 1
ATOM 720 C CA . PHE A 1 108 ? -3.062 6.886 6.060 1.00 97.44 108 PHE A CA 1
ATOM 721 C C . PHE A 1 108 ? -4.180 7.932 5.956 1.00 97.44 108 PHE A C 1
ATOM 723 O O . PHE A 1 108 ? -4.823 8.263 6.953 1.00 97.44 108 PHE A O 1
ATOM 730 N N . THR A 1 109 ? -4.406 8.452 4.749 1.00 94.56 109 THR A N 1
ATOM 731 C CA . THR A 1 109 ? -5.417 9.492 4.479 1.00 94.56 109 THR A CA 1
ATOM 732 C C . THR A 1 109 ? -6.372 9.151 3.345 1.00 94.56 109 THR A C 1
ATOM 734 O O . THR A 1 109 ? -7.373 9.851 3.181 1.00 94.56 109 THR A O 1
ATOM 737 N N . GLY A 1 110 ? -6.052 8.118 2.568 1.00 95.69 110 GLY A N 1
ATOM 738 C CA . GLY A 1 110 ? -6.777 7.783 1.355 1.00 95.69 110 GLY A CA 1
ATOM 739 C C . GLY A 1 110 ? -8.010 6.938 1.597 1.00 95.69 110 GLY A C 1
ATOM 740 O O . GLY A 1 110 ? -8.517 6.831 2.720 1.00 95.69 110 GLY A O 1
ATOM 741 N N . THR A 1 111 ? -8.510 6.337 0.521 1.00 96.94 111 THR A N 1
ATOM 742 C CA . THR A 1 111 ? -9.698 5.488 0.571 1.00 96.94 111 THR A CA 1
ATOM 743 C C . THR A 1 111 ? -9.374 4.032 0.271 1.00 96.94 111 THR A C 1
ATOM 745 O O . THR A 1 111 ? -8.474 3.708 -0.496 1.00 96.94 111 THR A O 1
ATOM 748 N N . ILE A 1 112 ? -10.125 3.128 0.895 1.00 97.19 112 ILE A N 1
ATOM 749 C CA . ILE A 1 112 ? -10.069 1.692 0.632 1.00 97.19 112 ILE A CA 1
ATOM 750 C C . ILE A 1 112 ? -11.437 1.268 0.117 1.00 97.19 112 ILE A C 1
ATOM 752 O O . ILE A 1 112 ? -12.469 1.564 0.721 1.00 97.19 112 ILE A O 1
ATOM 756 N N . SER A 1 113 ? -11.458 0.549 -0.997 1.00 95.69 113 SER A N 1
ATOM 757 C CA . SER A 1 113 ? -12.680 0.018 -1.594 1.00 95.69 113 SER A CA 1
ATOM 758 C C . SER A 1 113 ? -12.528 -1.453 -1.956 1.00 95.69 113 SER A C 1
ATOM 760 O O . SER A 1 113 ? -11.422 -1.986 -2.029 1.00 95.69 113 SER A O 1
ATOM 762 N N . GLY A 1 114 ? -13.660 -2.119 -2.181 1.00 91.94 114 GLY A N 1
ATOM 763 C CA . GLY A 1 114 ? -13.675 -3.498 -2.664 1.00 91.94 114 GLY A CA 1
ATOM 764 C C . GLY A 1 114 ? -13.330 -4.556 -1.618 1.00 91.94 114 GLY A C 1
ATOM 765 O O . GLY A 1 114 ? -13.292 -5.722 -1.989 1.00 91.94 114 GLY A O 1
ATOM 766 N N . TRP A 1 115 ? -13.164 -4.192 -0.342 1.00 87.88 115 TRP A N 1
ATOM 767 C CA . TRP A 1 115 ? -12.900 -5.135 0.752 1.00 87.88 115 TRP A CA 1
ATOM 768 C C . TRP A 1 115 ? -13.950 -6.251 0.776 1.00 87.88 115 TRP A C 1
ATOM 770 O O . TRP A 1 115 ? -15.150 -5.980 0.863 1.00 87.88 115 TRP A O 1
ATOM 780 N N . GLN A 1 116 ? -13.492 -7.491 0.599 1.00 80.19 116 GLN A N 1
ATOM 781 C CA . GLN A 1 116 ? -14.290 -8.713 0.666 1.00 80.19 116 GLN A CA 1
ATOM 782 C C . GLN A 1 116 ? -13.798 -9.640 1.786 1.00 80.19 116 GLN A C 1
ATOM 784 O O . GLN A 1 116 ? -12.705 -9.470 2.332 1.00 80.19 116 GLN A O 1
ATOM 789 N N . ASP A 1 117 ? -14.571 -10.700 2.035 1.00 74.69 117 ASP A N 1
ATOM 790 C CA . ASP A 1 117 ? -14.189 -11.823 2.881 1.00 74.69 117 ASP A CA 1
ATOM 791 C C . ASP A 1 117 ? -12.732 -12.266 2.617 1.00 74.69 117 ASP A C 1
ATOM 793 O O . ASP A 1 117 ? -12.362 -12.602 1.486 1.00 74.69 117 ASP A O 1
ATOM 797 N N . HIS A 1 118 ? -11.949 -12.397 3.694 1.00 81.31 118 HIS A N 1
ATOM 798 C CA . HIS A 1 118 ? -10.537 -12.824 3.724 1.00 81.31 118 HIS A CA 1
ATOM 799 C C . HIS A 1 118 ? -9.491 -11.814 3.240 1.00 81.31 118 HIS A C 1
ATOM 801 O O . HIS A 1 118 ? -8.299 -12.124 3.324 1.00 81.31 118 HIS A O 1
ATOM 807 N N . ASP A 1 119 ? -9.875 -10.627 2.777 1.00 91.25 119 ASP A N 1
ATOM 808 C CA . ASP A 1 119 ? -8.893 -9.557 2.604 1.00 91.25 119 ASP A CA 1
ATOM 809 C C . ASP A 1 119 ? -8.376 -9.101 3.972 1.00 91.25 119 ASP A C 1
ATOM 811 O O . ASP A 1 119 ? -9.073 -9.180 4.994 1.00 91.25 119 ASP A O 1
ATOM 815 N N . SER A 1 120 ? -7.131 -8.637 3.996 1.00 94.75 120 SER A N 1
ATOM 816 C CA . SER A 1 120 ? -6.462 -8.248 5.227 1.00 94.75 120 SER A CA 1
ATOM 817 C C . SER A 1 120 ? -5.850 -6.860 5.152 1.00 94.75 120 SER A C 1
ATOM 819 O O . SER A 1 120 ? -5.275 -6.441 4.144 1.00 94.75 120 SER A O 1
ATOM 821 N N . LEU A 1 121 ? -5.950 -6.160 6.277 1.00 96.81 121 LEU A N 1
ATOM 822 C CA . LEU A 1 121 ? -5.308 -4.880 6.494 1.00 96.81 121 LEU A CA 1
ATOM 823 C C . LEU A 1 121 ? -4.470 -4.952 7.767 1.00 96.81 121 LEU A C 1
ATOM 825 O O . LEU A 1 121 ? -5.002 -5.143 8.857 1.00 96.81 121 LEU A O 1
ATOM 829 N N . ASP A 1 122 ? -3.162 -4.814 7.621 1.00 98.06 122 ASP A N 1
ATOM 830 C CA . ASP A 1 122 ? -2.206 -4.871 8.723 1.00 98.06 122 ASP A CA 1
ATOM 831 C C . ASP A 1 122 ? -1.756 -3.457 9.110 1.00 98.06 122 ASP A C 1
ATOM 833 O O . ASP A 1 122 ? -1.245 -2.702 8.276 1.00 98.06 122 ASP A O 1
ATOM 837 N N . LEU A 1 123 ? -1.989 -3.093 10.370 1.00 98.50 123 LEU A N 1
ATOM 838 C CA . LEU A 1 123 ? -1.682 -1.794 10.954 1.00 98.50 123 LEU A CA 1
ATOM 839 C C . LEU A 1 123 ? -0.458 -1.924 11.870 1.00 98.50 123 LEU A C 1
ATOM 841 O O . LEU A 1 123 ? -0.580 -2.190 13.070 1.00 98.50 123 LEU A O 1
ATOM 845 N N . GLY A 1 124 ? 0.730 -1.722 11.305 1.00 98.06 124 GLY A N 1
ATOM 846 C CA . GLY A 1 124 ? 1.995 -2.029 11.977 1.00 98.06 124 GLY A CA 1
ATOM 847 C C . GLY A 1 124 ? 2.344 -1.114 13.157 1.00 98.06 124 GLY A C 1
ATOM 848 O O . GLY A 1 124 ? 3.082 -1.522 14.051 1.00 98.06 124 GLY A O 1
ATOM 849 N N . ASP A 1 125 ? 1.822 0.113 13.189 1.00 98.12 125 ASP A N 1
ATOM 850 C CA . ASP A 1 125 ? 2.032 1.088 14.271 1.00 98.12 125 ASP A CA 1
ATOM 851 C C . ASP A 1 125 ? 0.914 1.094 15.322 1.00 98.12 125 ASP A C 1
ATOM 853 O O . ASP A 1 125 ? 1.044 1.772 16.341 1.00 98.12 125 ASP A O 1
ATOM 857 N N . ILE A 1 126 ? -0.166 0.338 15.109 1.00 98.38 126 ILE A N 1
ATOM 858 C CA . ILE A 1 126 ? -1.251 0.204 16.081 1.00 98.38 126 ILE A CA 1
ATOM 859 C C . ILE A 1 126 ? -1.015 -1.058 16.905 1.00 98.38 126 ILE A C 1
ATOM 861 O O . ILE A 1 126 ? -1.287 -2.167 16.4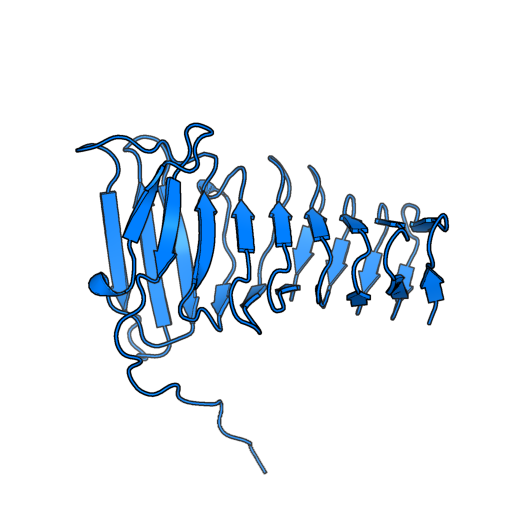43 1.00 98.38 126 ILE A O 1
ATOM 865 N N . LEU A 1 127 ? -0.536 -0.900 18.140 1.00 97.81 127 LEU A N 1
ATOM 866 C CA . LEU A 1 127 ? -0.232 -2.032 19.013 1.00 97.81 127 LEU A CA 1
ATOM 867 C C . LEU A 1 127 ? -1.480 -2.898 19.248 1.00 97.81 127 LEU A C 1
ATOM 869 O O . LEU A 1 127 ? -2.528 -2.389 19.661 1.00 97.81 127 LEU A O 1
ATOM 873 N N . PHE A 1 128 ? -1.351 -4.217 19.073 1.00 97.50 128 PHE A N 1
ATOM 874 C CA . PHE A 1 128 ? -2.400 -5.151 19.482 1.00 97.50 128 PHE A CA 1
ATOM 875 C C . PHE A 1 128 ? -2.227 -5.582 20.942 1.00 97.50 128 PHE A C 1
ATOM 877 O O . PHE A 1 128 ? -1.247 -6.230 21.313 1.00 97.50 128 PHE A O 1
ATOM 884 N N . SER A 1 129 ? -3.204 -5.248 21.783 1.00 94.75 129 SER A N 1
ATOM 885 C CA . SER A 1 129 ? -3.282 -5.683 23.175 1.00 94.75 129 SER A CA 1
ATOM 886 C C . SER A 1 129 ? -4.734 -5.807 23.619 1.00 94.75 129 SER A C 1
ATOM 888 O O . SER A 1 129 ? -5.513 -4.853 23.522 1.00 94.75 129 SER A O 1
ATOM 890 N N . ASP A 1 130 ? -5.063 -6.951 24.221 1.00 83.25 130 ASP A N 1
ATOM 891 C CA . ASP A 1 130 ? -6.377 -7.202 24.810 1.00 83.25 130 ASP A CA 1
ATOM 892 C C . ASP A 1 130 ? -6.750 -6.094 25.809 1.00 83.25 130 ASP A C 1
ATOM 894 O O . ASP A 1 130 ? -5.995 -5.772 26.729 1.00 83.25 130 ASP A O 1
ATOM 898 N N . GLY A 1 131 ? -7.926 -5.496 25.615 1.00 83.25 131 GLY A N 1
ATOM 899 C CA . GLY A 1 131 ? -8.472 -4.452 26.488 1.00 83.25 131 GLY A CA 1
ATOM 900 C C . GLY A 1 131 ? -7.907 -3.043 26.280 1.00 83.25 131 GLY A C 1
ATOM 901 O O . GLY A 1 131 ? -8.383 -2.123 26.944 1.00 83.25 131 GLY A O 1
ATOM 902 N N . LEU A 1 132 ? -6.942 -2.859 25.372 1.00 91.31 132 LEU A N 1
ATOM 903 C CA . LEU A 1 132 ? -6.427 -1.543 24.983 1.00 91.31 132 LEU A CA 1
ATOM 904 C C . LEU A 1 132 ? -6.794 -1.202 23.538 1.00 91.31 132 LEU A C 1
ATOM 906 O O . LEU A 1 132 ? -7.315 -0.117 23.284 1.00 91.31 132 LEU A O 1
ATOM 910 N N . THR A 1 133 ? -6.551 -2.128 22.608 1.00 96.44 133 THR A N 1
ATOM 911 C CA . THR A 1 133 ? -6.869 -1.911 21.198 1.00 96.44 133 THR A CA 1
ATOM 912 C C . THR A 1 133 ? -8.382 -1.822 21.027 1.00 96.44 133 THR A C 1
ATOM 914 O O . THR A 1 133 ? -9.130 -2.713 21.434 1.00 96.44 133 THR A O 1
ATOM 917 N N . SER A 1 134 ? -8.838 -0.719 20.446 1.00 95.75 134 SER A N 1
ATOM 918 C CA . SER A 1 134 ? -10.249 -0.391 20.271 1.00 95.75 134 SER A CA 1
ATOM 919 C C . SER A 1 134 ? -10.576 -0.166 18.802 1.00 95.75 134 SER A C 1
ATOM 921 O O . SER A 1 134 ? -9.718 0.251 18.026 1.00 95.75 134 SER A O 1
ATOM 923 N N . MET A 1 135 ? -11.829 -0.440 18.437 1.00 95.38 135 MET A N 1
ATOM 924 C CA . MET A 1 135 ? -12.343 -0.300 17.079 1.00 95.38 135 MET A CA 1
ATOM 925 C C . MET A 1 135 ? -13.718 0.357 17.093 1.00 95.38 135 MET A C 1
ATOM 927 O O . MET A 1 135 ? -14.563 0.021 17.926 1.00 95.38 135 MET A O 1
ATOM 931 N N . ALA A 1 136 ? -13.958 1.252 16.141 1.00 95.44 136 ALA A N 1
ATOM 932 C CA . ALA A 1 136 ? -15.272 1.818 15.881 1.00 95.44 136 ALA A CA 1
ATOM 933 C C . ALA A 1 136 ? -15.478 2.026 14.380 1.00 95.44 136 ALA A C 1
ATOM 935 O O . ALA A 1 136 ? -14.567 2.469 13.689 1.00 95.44 136 ALA A O 1
ATOM 936 N N . TYR A 1 137 ? -16.690 1.757 13.896 1.00 94.69 137 TYR A N 1
ATOM 937 C CA . TYR A 1 137 ? -17.101 2.094 12.537 1.00 94.69 137 TYR A CA 1
ATOM 938 C C . TYR A 1 137 ? -18.218 3.137 12.571 1.00 94.69 137 TYR A C 1
ATOM 940 O O . TYR A 1 137 ? -19.218 2.957 13.272 1.00 94.69 137 TYR A O 1
ATOM 948 N N . ALA A 1 138 ? -18.051 4.215 11.809 1.00 95.75 138 ALA A N 1
ATOM 949 C CA . ALA A 1 138 ? -19.041 5.270 11.640 1.00 95.75 138 ALA A CA 1
ATOM 950 C C . ALA A 1 138 ? -19.395 5.423 10.158 1.00 95.75 138 ALA A C 1
ATOM 952 O O . ALA A 1 138 ? -18.560 5.821 9.350 1.00 95.75 138 ALA A O 1
ATOM 953 N N . GLN A 1 139 ? -20.641 5.123 9.801 1.00 95.50 139 GLN A N 1
ATOM 954 C CA . GLN A 1 139 ? -21.135 5.272 8.435 1.00 95.50 139 GLN A CA 1
ATOM 955 C C . GLN A 1 139 ? -21.208 6.751 8.015 1.00 95.50 139 GLN A C 1
ATOM 957 O O . GLN A 1 139 ? -21.503 7.622 8.836 1.00 95.50 139 GLN A O 1
ATOM 962 N N . ASN A 1 140 ? -20.967 7.035 6.733 1.00 92.00 140 ASN A N 1
ATOM 963 C CA . ASN A 1 140 ? -21.123 8.375 6.169 1.00 92.00 140 ASN A CA 1
ATOM 964 C C . ASN A 1 140 ? -22.598 8.733 5.872 1.00 92.00 140 ASN A C 1
ATOM 966 O O . ASN A 1 140 ? -23.474 7.874 5.782 1.00 92.00 140 ASN A O 1
ATOM 970 N N . ASN A 1 141 ? -22.887 10.032 5.732 1.00 93.44 141 ASN A N 1
ATOM 971 C CA . ASN A 1 141 ? -24.262 10.547 5.604 1.00 93.44 141 ASN A CA 1
ATOM 972 C C . ASN A 1 141 ? -24.970 10.131 4.307 1.00 93.44 141 ASN A C 1
ATOM 974 O O . ASN A 1 141 ? -26.196 10.076 4.261 1.00 93.44 141 ASN A O 1
ATOM 978 N N . ASP A 1 142 ? -24.208 9.910 3.243 1.00 90.81 142 ASP A N 1
ATOM 979 C CA . ASP A 1 142 ? -24.689 9.495 1.928 1.00 90.81 142 ASP A CA 1
ATOM 980 C C . ASP A 1 142 ? -24.806 7.973 1.798 1.00 90.81 142 ASP A C 1
ATOM 982 O O . ASP A 1 142 ? -25.264 7.490 0.763 1.00 90.81 142 ASP A O 1
ATOM 986 N N . ASN A 1 143 ? -24.469 7.224 2.856 1.00 87.44 143 ASN A N 1
ATOM 987 C CA . ASN A 1 143 ? -24.598 5.775 2.906 1.00 87.44 143 ASN A CA 1
ATOM 988 C C . ASN A 1 143 ? -23.850 5.129 1.724 1.00 87.44 143 ASN A C 1
ATOM 990 O O . ASN A 1 143 ? -24.373 4.234 1.066 1.00 87.44 143 ASN A O 1
ATOM 994 N N . THR A 1 144 ? -22.639 5.601 1.427 1.00 90.94 144 THR A N 1
ATOM 995 C CA . THR A 1 144 ? -21.733 5.064 0.390 1.00 90.94 144 THR A CA 1
ATOM 996 C C . THR A 1 144 ? -20.478 4.424 0.988 1.00 90.94 144 THR A C 1
ATOM 998 O O . THR A 1 144 ? -19.712 3.788 0.265 1.00 90.94 144 THR A O 1
ATOM 1001 N N . GLY A 1 145 ? -20.271 4.581 2.296 1.00 94.44 145 GLY A N 1
ATOM 1002 C CA . GLY A 1 145 ? -19.029 4.253 2.975 1.00 94.44 145 GLY A CA 1
ATOM 1003 C C . GLY A 1 145 ? -19.074 4.543 4.469 1.00 94.44 145 GLY A C 1
ATOM 1004 O O . GLY A 1 145 ? -20.135 4.695 5.086 1.00 94.44 145 GLY A O 1
ATOM 1005 N N . GLY A 1 146 ? -17.892 4.679 5.051 1.00 94.75 146 GLY A N 1
ATOM 1006 C CA . GLY A 1 146 ? -17.727 5.089 6.433 1.00 94.75 146 GLY A CA 1
ATOM 1007 C C . GLY A 1 146 ? -16.270 5.177 6.845 1.00 94.75 146 GLY A C 1
ATOM 1008 O O . GLY A 1 146 ? -15.352 4.986 6.050 1.00 94.75 146 GLY A O 1
ATOM 1009 N N . THR A 1 147 ? -16.067 5.478 8.116 1.00 96.31 147 THR A N 1
ATOM 1010 C CA . THR A 1 147 ? -14.753 5.573 8.734 1.00 96.31 147 THR A CA 1
ATOM 1011 C C . THR A 1 147 ? -14.600 4.446 9.740 1.00 96.31 147 THR A C 1
ATOM 1013 O O . THR A 1 147 ? -15.360 4.373 10.708 1.00 96.31 147 THR A O 1
ATOM 1016 N N . LEU A 1 148 ? -13.606 3.586 9.523 1.00 96.56 148 LEU A N 1
ATOM 1017 C CA . LEU A 1 148 ? -13.130 2.629 10.513 1.00 96.56 148 LEU A CA 1
ATOM 1018 C C . LEU A 1 148 ? -11.978 3.271 11.291 1.00 96.56 148 LEU A C 1
ATOM 1020 O O . LEU A 1 148 ? -10.956 3.647 10.720 1.00 96.56 148 LEU A O 1
ATOM 1024 N N . THR A 1 149 ? -12.149 3.414 12.599 1.00 97.75 149 THR A N 1
ATOM 1025 C CA . THR A 1 149 ? -11.130 3.940 13.505 1.00 97.75 149 THR A CA 1
ATOM 1026 C C . THR A 1 149 ? -10.598 2.814 14.373 1.00 97.75 149 THR A C 1
ATOM 1028 O O . THR A 1 149 ? -11.380 2.154 15.060 1.00 97.75 149 THR A O 1
ATOM 1031 N N . VAL A 1 150 ? -9.278 2.626 14.374 1.00 97.94 150 VAL A N 1
ATOM 1032 C CA . VAL A 1 150 ? -8.588 1.667 15.247 1.00 97.94 150 VAL A CA 1
ATOM 1033 C C . VAL A 1 150 ? -7.533 2.402 16.060 1.00 97.94 150 VAL A C 1
ATOM 1035 O O . VAL A 1 150 ? -6.769 3.196 15.514 1.00 97.94 150 VAL A O 1
ATOM 1038 N N . SER A 1 151 ? -7.502 2.177 17.372 1.00 98.00 151 SER A N 1
ATOM 1039 C CA . SER A 1 151 ? -6.559 2.855 18.263 1.00 98.00 151 SER A CA 1
ATOM 1040 C C . SER A 1 151 ? -6.038 1.941 19.358 1.00 98.00 151 SER A C 1
ATOM 1042 O O . SER A 1 151 ? -6.807 1.181 19.942 1.00 98.00 151 SER A O 1
ATOM 1044 N N . ASP A 1 152 ? -4.757 2.091 19.685 1.00 97.75 152 ASP A N 1
ATOM 1045 C CA . ASP A 1 152 ? -4.098 1.503 20.858 1.00 97.75 152 ASP A CA 1
ATOM 1046 C C . ASP A 1 152 ? -4.006 2.496 22.044 1.00 97.75 152 ASP A C 1
ATOM 1048 O O . ASP A 1 152 ? -3.269 2.283 23.006 1.00 97.75 152 ASP A O 1
ATOM 1052 N N . GLY A 1 153 ? -4.718 3.626 21.968 1.00 96.06 153 GLY A N 1
ATOM 1053 C CA . GLY A 1 153 ? -4.674 4.720 22.941 1.00 96.06 153 GLY A CA 1
ATOM 1054 C C . GLY A 1 153 ? -3.515 5.710 22.760 1.00 96.06 153 GLY A C 1
ATOM 1055 O O . GLY A 1 153 ? -3.561 6.790 23.350 1.00 96.06 153 GLY A O 1
ATOM 1056 N N . THR A 1 154 ? -2.511 5.386 21.939 1.00 96.44 154 THR A N 1
ATOM 1057 C CA . THR A 1 154 ? -1.376 6.264 21.597 1.00 96.44 154 THR A CA 1
ATOM 1058 C C . THR A 1 154 ? -1.427 6.684 20.130 1.00 96.44 154 THR A C 1
ATOM 1060 O O . THR A 1 154 ? -1.347 7.872 19.818 1.00 96.44 154 THR A O 1
ATOM 1063 N N . HIS A 1 155 ? -1.603 5.715 19.240 1.00 97.94 155 HIS A N 1
ATOM 1064 C CA . HIS A 1 155 ? -1.779 5.873 17.808 1.00 97.94 155 HIS A CA 1
ATOM 1065 C C . HIS A 1 155 ? -3.244 5.635 17.427 1.00 97.94 155 HIS A C 1
ATOM 1067 O O . HIS A 1 155 ? -4.002 4.930 18.107 1.00 97.94 155 HIS A O 1
ATOM 1073 N N . VAL A 1 156 ? -3.656 6.264 16.328 1.00 98.25 156 VAL A N 1
ATOM 1074 C CA . VAL A 1 156 ? -5.006 6.147 15.774 1.00 98.25 156 VAL A CA 1
ATOM 1075 C C . VAL A 1 156 ? -4.888 6.018 14.265 1.00 98.25 156 VAL A C 1
ATOM 1077 O O . VAL A 1 156 ? -4.421 6.945 13.609 1.00 98.25 156 VAL A O 1
ATOM 1080 N N . ALA A 1 157 ? -5.350 4.899 13.719 1.00 98.44 157 ALA A N 1
ATOM 1081 C CA . ALA A 1 157 ? -5.586 4.743 12.292 1.00 98.44 157 ALA A CA 1
ATOM 1082 C C . ALA A 1 157 ? -7.023 5.171 11.974 1.00 98.44 157 ALA A C 1
ATOM 1084 O O . ALA A 1 157 ? -7.969 4.742 12.641 1.00 98.44 157 ALA A O 1
ATOM 1085 N N . THR A 1 158 ? -7.181 6.018 10.957 1.00 97.56 158 THR A N 1
ATOM 1086 C CA . THR A 1 158 ? -8.485 6.446 10.436 1.00 97.56 158 THR A CA 1
ATOM 1087 C C . THR A 1 158 ? -8.582 5.997 8.988 1.00 97.56 158 THR A C 1
ATOM 1089 O O . THR A 1 158 ? -7.921 6.549 8.119 1.00 97.56 158 THR A O 1
ATOM 1092 N N . LEU A 1 159 ? -9.378 4.963 8.741 1.00 97.00 159 LEU A N 1
ATOM 1093 C CA . LEU A 1 159 ? -9.473 4.301 7.446 1.00 97.00 159 LEU A CA 1
ATOM 1094 C C . LEU A 1 159 ? -10.802 4.680 6.801 1.00 97.00 159 LEU A C 1
ATOM 1096 O O . LEU A 1 159 ? -11.868 4.407 7.360 1.00 97.00 159 LEU A O 1
ATOM 1100 N N . HIS A 1 160 ? -10.752 5.333 5.645 1.00 96.00 160 HIS A N 1
ATOM 1101 C CA . HIS A 1 160 ? -11.956 5.688 4.903 1.00 96.00 160 HIS A CA 1
ATOM 1102 C C . HIS A 1 160 ? -12.326 4.538 3.974 1.00 96.00 160 HIS A C 1
ATOM 1104 O O . HIS A 1 160 ? -11.574 4.202 3.064 1.00 96.00 160 HIS A O 1
ATOM 1110 N N . LEU A 1 161 ? -13.478 3.924 4.219 1.00 95.31 161 LEU A N 1
ATOM 1111 C CA . LEU A 1 161 ? -13.945 2.756 3.488 1.00 95.31 161 LEU A CA 1
ATOM 1112 C C . LEU A 1 161 ? -15.085 3.146 2.550 1.00 95.31 161 LEU A C 1
ATOM 1114 O O . LEU A 1 161 ? -16.054 3.775 2.975 1.00 95.31 161 LEU A O 1
ATOM 1118 N N . LEU A 1 162 ? -14.995 2.727 1.292 1.00 94.06 162 LEU A N 1
ATOM 1119 C CA . LEU A 1 162 ? -16.093 2.776 0.330 1.00 94.06 162 LEU A CA 1
ATOM 1120 C C . LEU A 1 162 ? -16.786 1.410 0.291 1.00 94.06 162 LEU A C 1
ATOM 1122 O O . LEU A 1 162 ? -16.139 0.372 0.118 1.00 94.06 162 LEU A O 1
ATOM 1126 N N . GLY A 1 163 ? -18.106 1.410 0.458 1.00 89.50 163 GLY A N 1
ATOM 1127 C CA . GLY A 1 163 ? -18.924 0.206 0.592 1.00 89.50 163 GLY A CA 1
ATOM 1128 C C . GLY A 1 163 ? -19.897 0.274 1.768 1.00 89.50 163 GLY A C 1
ATOM 1129 O O . GLY A 1 163 ? -19.941 1.243 2.520 1.00 89.50 163 GLY A O 1
ATOM 1130 N N . GLN A 1 164 ? -20.724 -0.757 1.910 1.00 86.00 164 GLN A N 1
ATOM 1131 C CA . GLN A 1 164 ? -21.598 -0.898 3.072 1.00 86.00 164 GLN A CA 1
ATOM 1132 C C . GLN A 1 164 ? -20.934 -1.834 4.064 1.00 86.00 164 GLN A C 1
ATOM 1134 O O . GLN A 1 164 ? -20.784 -3.012 3.760 1.00 86.00 164 GLN A O 1
ATOM 1139 N N . TYR A 1 165 ? -20.581 -1.302 5.230 1.00 87.06 165 TYR A N 1
ATOM 1140 C CA . TYR A 1 165 ? -20.006 -2.080 6.317 1.00 87.06 165 TYR A CA 1
ATOM 1141 C C . TYR A 1 165 ? -20.709 -1.773 7.637 1.00 87.06 165 TYR A C 1
ATOM 1143 O O . TYR A 1 165 ? -21.388 -0.753 7.801 1.00 87.06 165 TYR A O 1
ATOM 1151 N N . SER A 1 166 ? -20.494 -2.655 8.597 1.00 86.56 166 SER A N 1
ATOM 1152 C CA . SER A 1 166 ? -20.844 -2.531 9.997 1.00 86.56 166 SER A CA 1
ATOM 1153 C C . SER A 1 166 ? -19.622 -2.852 10.859 1.00 86.56 166 SER A C 1
ATOM 1155 O O . SER A 1 166 ? -18.682 -3.502 10.417 1.00 86.56 166 SER A O 1
ATOM 1157 N N . ALA A 1 167 ? -19.631 -2.453 12.132 1.00 84.94 167 ALA A N 1
ATOM 1158 C CA . ALA A 1 167 ? -18.543 -2.815 13.045 1.00 84.94 167 ALA A CA 1
ATOM 1159 C C . ALA A 1 167 ? -18.394 -4.339 13.251 1.00 84.94 167 ALA A C 1
ATOM 1161 O O . ALA A 1 167 ? -17.351 -4.779 13.722 1.00 84.94 167 ALA A O 1
ATOM 1162 N N . ALA A 1 168 ? -19.429 -5.130 12.938 1.00 85.25 168 ALA A N 1
ATOM 1163 C CA . ALA A 1 168 ? -19.395 -6.586 13.052 1.00 85.25 168 ALA A CA 1
ATOM 1164 C C . ALA A 1 168 ? -18.645 -7.265 11.894 1.00 85.25 168 ALA A C 1
ATOM 1166 O O . ALA A 1 168 ? -18.283 -8.430 12.030 1.00 85.25 168 ALA A O 1
ATOM 1167 N N . ASP A 1 169 ? -18.383 -6.534 10.808 1.00 84.25 169 ASP A N 1
ATOM 1168 C CA . ASP A 1 169 ? -17.700 -7.039 9.610 1.00 84.25 169 ASP A CA 1
ATOM 1169 C C . ASP A 1 169 ? -16.171 -7.020 9.784 1.00 84.25 169 ASP A C 1
ATOM 1171 O O . ASP A 1 169 ? -15.422 -7.346 8.873 1.00 84.25 169 ASP A O 1
ATOM 1175 N N . PHE A 1 170 ? -15.679 -6.614 10.958 1.00 89.12 170 PHE A N 1
ATOM 1176 C CA . PHE A 1 170 ? -14.255 -6.486 11.236 1.00 89.12 170 PHE A CA 1
ATOM 1177 C C . PHE A 1 170 ? -13.880 -7.282 12.483 1.00 89.12 170 PHE A C 1
ATOM 1179 O O . PHE A 1 170 ? -14.533 -7.210 13.527 1.00 89.12 170 PHE A O 1
ATOM 1186 N N . ALA A 1 171 ? -12.773 -8.008 12.393 1.00 91.25 171 ALA A N 1
ATOM 1187 C CA . ALA A 1 171 ? -12.132 -8.674 13.512 1.00 91.25 171 ALA A CA 1
ATOM 1188 C C . ALA A 1 171 ? -10.696 -8.177 13.654 1.00 91.25 171 ALA A C 1
ATOM 1190 O O . ALA A 1 171 ? -9.924 -8.196 12.693 1.00 91.25 171 ALA A O 1
ATOM 1191 N N . LEU A 1 172 ? -10.340 -7.776 14.876 1.00 94.19 172 LEU A N 1
ATOM 1192 C CA . LEU A 1 172 ? -8.970 -7.434 15.235 1.00 94.19 172 LEU A CA 1
ATOM 1193 C C . LEU A 1 172 ? -8.243 -8.654 15.796 1.00 94.19 172 LEU A C 1
ATOM 1195 O O . LEU A 1 172 ? -8.787 -9.394 16.618 1.00 94.19 172 LEU A O 1
ATOM 1199 N N . SER A 1 173 ? -6.987 -8.820 15.403 1.00 95.31 173 SER A N 1
ATOM 1200 C CA . SER A 1 173 ? -6.077 -9.821 15.958 1.00 95.31 173 SER A CA 1
ATOM 1201 C C . SER A 1 173 ? -4.637 -9.307 15.951 1.00 95.31 173 SER A C 1
ATOM 1203 O O . SER A 1 173 ? -4.339 -8.298 15.315 1.00 95.31 173 SER A O 1
ATOM 1205 N N . SER A 1 174 ? -3.733 -9.995 16.648 1.00 95.56 174 SER A N 1
ATOM 1206 C CA . SER A 1 174 ? -2.299 -9.718 16.521 1.00 95.56 174 SER A CA 1
ATOM 1207 C C . SER A 1 174 ? -1.790 -10.125 15.137 1.00 95.56 174 SER A C 1
ATOM 1209 O O . SER A 1 174 ? -2.092 -11.216 14.657 1.00 95.56 174 SER A O 1
ATOM 1211 N N . ASP A 1 175 ? -0.945 -9.284 14.551 1.00 93.88 175 ASP A N 1
ATOM 1212 C CA . ASP A 1 175 ? -0.182 -9.555 13.324 1.00 93.88 175 ASP A CA 1
ATOM 1213 C C . ASP A 1 175 ? 1.052 -10.469 13.541 1.00 93.88 175 ASP A C 1
ATOM 1215 O O . ASP A 1 175 ? 1.760 -10.815 12.593 1.00 93.88 175 ASP A O 1
ATOM 1219 N N . GLY A 1 176 ? 1.364 -10.837 14.792 1.00 94.38 176 GLY A N 1
ATOM 1220 C CA . GLY A 1 176 ? 2.577 -11.573 15.173 1.00 94.38 176 GLY A CA 1
ATOM 1221 C C . GLY A 1 176 ? 3.871 -10.743 15.238 1.00 94.38 176 GLY A C 1
ATOM 1222 O O . GLY A 1 176 ? 4.911 -11.286 15.615 1.00 94.38 176 GLY A O 1
ATOM 1223 N N . HIS A 1 177 ? 3.817 -9.448 14.926 1.00 92.62 177 HIS A N 1
ATOM 1224 C CA . HIS A 1 177 ? 4.942 -8.503 14.914 1.00 92.62 177 HIS A CA 1
ATOM 1225 C C . HIS A 1 177 ? 4.741 -7.320 15.879 1.00 92.62 177 HIS A C 1
ATOM 1227 O O . HIS A 1 177 ? 5.655 -6.518 16.070 1.00 92.62 177 HIS A O 1
ATOM 1233 N N . GLY A 1 178 ? 3.588 -7.264 16.550 1.00 92.19 178 GLY A N 1
ATOM 1234 C CA . GLY A 1 178 ? 3.227 -6.283 17.573 1.00 92.19 178 GLY A CA 1
ATOM 1235 C C . GLY A 1 178 ? 2.095 -5.354 17.137 1.00 92.19 178 GLY A C 1
ATOM 1236 O O . GLY A 1 178 ? 1.453 -4.763 18.003 1.00 92.19 178 GLY A O 1
ATOM 1237 N N . GLY A 1 179 ? 1.827 -5.259 15.837 1.00 97.12 179 GLY A N 1
ATOM 1238 C CA . GLY A 1 179 ? 0.736 -4.490 15.262 1.00 97.12 179 GLY A CA 1
ATOM 1239 C C . GLY A 1 179 ? -0.610 -5.212 15.299 1.00 97.12 179 GLY A C 1
ATOM 1240 O O . GLY A 1 179 ? -0.777 -6.297 15.876 1.00 97.12 179 GLY A O 1
ATOM 1241 N N . THR A 1 180 ? -1.593 -4.572 14.672 1.00 98.12 180 THR A N 1
ATOM 1242 C CA . THR A 1 180 ? -2.983 -5.024 14.626 1.00 98.12 180 THR A CA 1
ATOM 1243 C C . THR A 1 180 ? -3.354 -5.445 13.215 1.00 98.12 180 THR A C 1
ATOM 1245 O O . THR A 1 180 ? -3.391 -4.626 12.302 1.00 98.12 180 THR A O 1
ATOM 1248 N N . LEU A 1 181 ? -3.734 -6.708 13.062 1.00 96.81 181 LEU A N 1
ATOM 1249 C CA . LEU A 1 181 ? -4.334 -7.227 11.846 1.00 96.81 181 LEU A CA 1
ATOM 1250 C C . LEU A 1 181 ? -5.855 -7.061 11.903 1.00 96.81 181 LEU A C 1
ATOM 1252 O O . LEU A 1 181 ? -6.501 -7.542 12.840 1.00 96.81 181 LEU A O 1
ATOM 1256 N N . ILE A 1 182 ? -6.422 -6.438 10.874 1.00 95.25 182 ILE A N 1
ATOM 1257 C CA . ILE A 1 182 ? -7.856 -6.410 10.602 1.00 95.25 182 ILE A CA 1
ATOM 1258 C C . ILE A 1 182 ? -8.149 -7.450 9.530 1.00 95.25 182 ILE A C 1
ATOM 1260 O O . ILE A 1 182 ? -7.567 -7.436 8.443 1.00 95.25 182 ILE A O 1
ATOM 1264 N N . THR A 1 183 ? -9.082 -8.336 9.841 1.00 89.12 183 THR A N 1
ATOM 1265 C CA . THR A 1 183 ? -9.662 -9.269 8.875 1.00 89.12 183 THR A CA 1
ATOM 1266 C C . THR A 1 183 ? -11.162 -9.060 8.824 1.00 89.12 183 THR A C 1
ATOM 1268 O O . THR A 1 183 ? -11.759 -8.649 9.821 1.00 89.12 183 THR A O 1
ATOM 1271 N N . ASP A 1 184 ? -11.758 -9.366 7.681 1.00 72.25 184 ASP A N 1
ATOM 1272 C CA . ASP A 1 184 ? -13.197 -9.588 7.589 1.00 72.25 184 ASP A CA 1
ATOM 1273 C C . ASP A 1 184 ? -13.489 -11.056 7.971 1.00 72.25 184 ASP A C 1
ATOM 1275 O O . ASP A 1 184 ? -13.083 -11.973 7.238 1.00 72.25 184 ASP A O 1
ATOM 1279 N N . PRO A 1 185 ? -14.095 -11.338 9.145 1.00 54.34 185 PRO A N 1
ATOM 1280 C CA . PRO A 1 185 ? -14.451 -12.693 9.525 1.00 54.34 185 PRO A CA 1
ATOM 1281 C C . PRO A 1 185 ? -15.665 -13.149 8.705 1.00 54.34 185 PRO A C 1
ATOM 1283 O O . PRO A 1 185 ? -16.800 -12.816 9.025 1.00 54.34 185 PRO A O 1
ATOM 1286 N N . ALA A 1 186 ? -15.421 -13.976 7.687 1.00 50.31 186 ALA A N 1
ATOM 1287 C CA . ALA A 1 186 ? -16.416 -14.487 6.742 1.00 50.31 186 ALA A CA 1
ATOM 1288 C C . ALA A 1 186 ? -17.772 -14.894 7.367 1.00 50.31 186 ALA A C 1
ATOM 1290 O O . ALA A 1 186 ? -17.923 -16.053 7.757 1.00 50.31 186 ALA A O 1
ATOM 1291 N N . VAL A 1 187 ? -18.774 -13.994 7.389 1.00 46.59 187 VAL A N 1
ATOM 1292 C CA . VAL A 1 187 ? -20.212 -14.331 7.315 1.00 46.59 187 VAL A CA 1
ATOM 1293 C C . VAL A 1 187 ? -21.067 -13.177 6.734 1.00 46.59 187 VAL A C 1
ATOM 1295 O O . VAL A 1 187 ? -21.361 -12.199 7.409 1.00 46.59 187 VAL A O 1
ATOM 1298 N N . ALA A 1 188 ? -21.625 -13.446 5.544 1.00 38.78 188 ALA A N 1
ATOM 1299 C CA . ALA A 1 188 ? -22.829 -12.884 4.902 1.00 38.78 188 ALA A CA 1
ATOM 1300 C C . ALA A 1 188 ? -22.810 -11.414 4.423 1.00 38.78 188 ALA A C 1
ATOM 1302 O O . ALA A 1 188 ? -23.452 -10.543 5.009 1.00 38.78 188 ALA A O 1
ATOM 1303 N N . GLN A 1 189 ? -22.231 -11.215 3.231 1.00 38.91 189 GLN A N 1
ATOM 1304 C CA . GLN A 1 189 ? -22.470 -10.083 2.322 1.00 38.91 189 GLN A CA 1
ATOM 1305 C C . GLN A 1 189 ? -23.907 -9.529 2.395 1.00 38.91 189 GLN A C 1
ATOM 1307 O O . GLN A 1 189 ? -24.871 -10.167 1.953 1.00 38.91 189 GLN A O 1
ATOM 1312 N N . GLN A 1 190 ? -24.042 -8.283 2.853 1.00 44.78 190 GLN A N 1
ATOM 1313 C CA . GLN A 1 190 ? -25.107 -7.412 2.361 1.00 44.78 190 GLN A CA 1
ATOM 1314 C C . GLN A 1 190 ? -24.739 -6.952 0.944 1.00 44.78 190 GLN A C 1
ATOM 1316 O O . GLN A 1 190 ? -23.572 -6.745 0.625 1.00 44.78 190 GLN A O 1
ATOM 1321 N N . ALA A 1 191 ? -25.741 -6.871 0.067 1.00 39.75 191 ALA A N 1
ATOM 1322 C CA . ALA A 1 191 ? -25.564 -6.735 -1.377 1.00 39.75 191 ALA A CA 1
ATOM 1323 C C . ALA A 1 191 ? -24.583 -5.613 -1.779 1.00 39.75 191 ALA A C 1
ATOM 1325 O O . ALA A 1 191 ? -24.846 -4.436 -1.531 1.00 39.75 191 ALA A O 1
ATOM 1326 N N . GLN A 1 192 ? -23.497 -5.980 -2.471 1.00 46.78 192 GLN A N 1
ATOM 1327 C CA . GLN A 1 192 ? -22.627 -5.030 -3.167 1.00 46.78 192 GLN A CA 1
ATOM 1328 C C . GLN A 1 192 ? -23.447 -4.249 -4.204 1.00 46.78 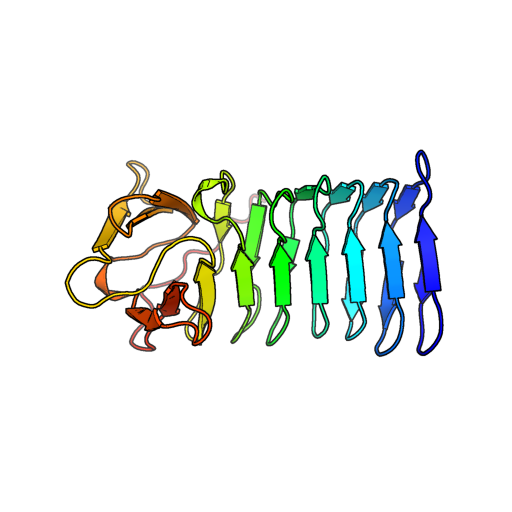192 GLN A C 1
ATOM 1330 O O . GLN A 1 192 ? -23.995 -4.824 -5.148 1.00 46.78 192 GLN A O 1
ATOM 1335 N N . LEU A 1 193 ? -23.515 -2.927 -4.052 1.00 44.62 193 LEU A N 1
ATOM 1336 C CA . LEU A 1 193 ? -23.992 -2.035 -5.105 1.00 44.62 193 LEU A CA 1
ATOM 1337 C C . LEU A 1 193 ? -22.820 -1.732 -6.046 1.00 44.62 193 LEU A C 1
ATOM 1339 O O . LEU A 1 193 ? -21.835 -1.120 -5.641 1.00 44.62 193 LEU A O 1
ATOM 1343 N N . ALA A 1 194 ? -22.928 -2.165 -7.304 1.00 39.50 194 ALA A N 1
ATOM 1344 C CA . ALA A 1 194 ? -22.020 -1.742 -8.367 1.00 39.50 194 ALA A CA 1
ATOM 1345 C C . ALA A 1 194 ? -22.293 -0.270 -8.753 1.00 39.50 194 ALA A C 1
ATOM 1347 O O . ALA A 1 194 ? -23.453 0.157 -8.702 1.00 39.50 194 ALA A O 1
ATOM 1348 N N . PRO A 1 195 ? -21.280 0.506 -9.189 1.00 41.56 195 PRO A N 1
ATOM 1349 C CA . PRO A 1 195 ? -21.495 1.854 -9.704 1.00 41.56 195 PRO A CA 1
ATOM 1350 C C . PRO A 1 195 ? -22.446 1.837 -10.905 1.00 41.56 195 PRO A C 1
ATOM 1352 O O . PRO A 1 195 ? -22.371 0.956 -11.765 1.00 41.56 195 PRO A O 1
ATOM 1355 N N . ALA A 1 196 ? -23.339 2.824 -10.981 1.00 40.28 196 ALA A N 1
ATOM 1356 C CA . ALA A 1 196 ? -24.226 2.981 -12.124 1.00 40.28 196 ALA A CA 1
ATOM 1357 C C . ALA A 1 196 ? -23.406 3.265 -13.394 1.00 40.28 196 ALA A C 1
ATOM 1359 O O . ALA A 1 196 ? -22.691 4.263 -13.479 1.00 40.28 196 ALA A O 1
ATOM 1360 N N . LEU A 1 197 ? -23.540 2.398 -14.400 1.00 41.53 197 LEU A N 1
ATOM 1361 C CA . LEU A 1 197 ? -23.092 2.682 -15.760 1.00 41.53 197 LEU A CA 1
ATOM 1362 C C . LEU A 1 197 ? -23.940 3.837 -16.306 1.00 41.53 197 LEU A C 1
ATOM 1364 O O . LEU A 1 197 ? -25.119 3.660 -16.614 1.00 41.53 197 LEU A O 1
ATOM 1368 N N . HIS A 1 198 ? -23.348 5.024 -16.413 1.00 47.12 198 HIS A N 1
ATOM 1369 C CA . HIS A 1 198 ? -23.927 6.102 -17.203 1.00 47.12 198 HIS A CA 1
ATOM 1370 C C . HIS A 1 198 ? -23.798 5.742 -18.690 1.00 47.12 198 HIS A C 1
ATOM 1372 O O . HIS A 1 198 ? -22.691 5.509 -19.178 1.00 47.12 198 HIS A O 1
ATOM 1378 N N . GLY A 1 199 ? -24.947 5.628 -19.363 1.00 45.16 199 GLY A N 1
ATOM 1379 C CA . GLY A 1 199 ? -25.050 5.494 -20.820 1.00 45.16 199 GLY A CA 1
ATOM 1380 C C . GLY A 1 199 ? -24.903 6.816 -21.558 1.00 45.16 199 GLY A C 1
ATOM 1381 O O . GLY A 1 199 ? -24.933 7.878 -20.896 1.00 45.16 199 GLY A O 1
#

Foldseek 3Di:
DAEFEAPGEAEQADVGEAECYEYDANGEYEPNHEYECYEDHNGEYEFQDEYECYEYAQHEYEFEANGEYENYEFEANYEYEYDPNGAYAEYEDDYAQTEYEDLALLPYDHAYEPDDANYKYWHNPAFDDPPQWDWDWDADPVRQWTWIWIHSPPGIHTYTYGWHDHPLQWDWDDPVNGTIMIGRHDDDDDDTDDDDPDD

pLDDT: mean 91.98, std 14.45, range [38.78, 98.94]